Protein AF-A0A9N8EMW6-F1 (afdb_monomer)

InterPro domains:
  IPR028992 Hedgehog/Intein (Hint) domain [PF13403] (42-134)
  IPR036844 Hint domain superfamily [SSF51294] (43-107)
  IPR050387 Hedgehog Signaling [PTHR11889] (33-97)

Structure (mmCIF, N/CA/C/O backbone):
data_AF-A0A9N8EMW6-F1
#
_entry.id   AF-A0A9N8EMW6-F1
#
loop_
_atom_site.group_PDB
_atom_site.id
_atom_site.type_symbol
_atom_site.label_atom_id
_atom_site.label_alt_id
_atom_site.label_comp_id
_atom_site.label_asym_id
_atom_site.label_entity_id
_atom_site.label_seq_id
_atom_site.pdbx_PDB_ins_code
_atom_site.Cartn_x
_atom_site.Cartn_y
_atom_site.Cartn_z
_atom_site.occupancy
_atom_site.B_iso_or_equiv
_atom_site.auth_seq_id
_atom_site.auth_comp_id
_atom_site.auth_asym_id
_atom_site.auth_atom_id
_atom_site.pdbx_PDB_model_num
ATOM 1 N N . MET A 1 1 ? 47.442 -16.076 19.771 1.00 44.47 1 MET A N 1
ATOM 2 C CA . MET A 1 1 ? 46.947 -15.346 20.958 1.00 44.47 1 MET A CA 1
ATOM 3 C C . MET A 1 1 ? 47.541 -13.946 20.951 1.00 44.47 1 MET A C 1
ATOM 5 O O . MET A 1 1 ? 48.638 -13.745 21.451 1.00 44.47 1 MET A O 1
ATOM 9 N N . THR A 1 2 ? 46.845 -12.983 20.360 1.00 41.91 2 THR A N 1
ATOM 10 C CA . THR A 1 2 ? 47.238 -11.569 20.397 1.00 41.91 2 THR A CA 1
ATOM 11 C C . THR A 1 2 ? 45.986 -10.807 20.780 1.00 41.91 2 THR A C 1
ATOM 13 O O . THR A 1 2 ? 44.974 -10.878 20.087 1.00 41.91 2 THR A O 1
ATOM 16 N N . ARG A 1 3 ? 46.022 -10.195 21.966 1.00 47.00 3 ARG A N 1
ATOM 17 C CA . ARG A 1 3 ? 44.903 -9.456 22.543 1.00 47.00 3 ARG A CA 1
ATOM 18 C C . ARG A 1 3 ? 44.564 -8.301 21.610 1.00 47.00 3 ARG A C 1
ATOM 20 O O . ARG A 1 3 ? 45.334 -7.352 21.491 1.00 47.00 3 ARG A O 1
ATOM 27 N N . ILE A 1 4 ? 43.413 -8.416 20.959 1.00 45.69 4 ILE A N 1
ATOM 28 C CA . ILE A 1 4 ? 42.728 -7.315 20.296 1.00 45.69 4 ILE A CA 1
ATOM 29 C C . ILE A 1 4 ? 42.469 -6.287 21.394 1.00 45.69 4 ILE A C 1
ATOM 31 O O . ILE A 1 4 ? 41.697 -6.534 22.320 1.00 45.69 4 ILE A O 1
ATOM 35 N N . THR A 1 5 ? 43.186 -5.170 21.358 1.00 51.62 5 THR A N 1
ATOM 36 C CA . THR A 1 5 ? 42.902 -4.041 22.233 1.00 51.62 5 THR A CA 1
ATOM 37 C C . THR A 1 5 ? 41.515 -3.535 21.860 1.00 51.62 5 THR A C 1
ATOM 39 O O . THR A 1 5 ? 41.325 -2.889 20.834 1.00 51.62 5 THR A O 1
ATOM 42 N N . GLY A 1 6 ? 40.528 -3.863 22.698 1.00 46.44 6 GLY A N 1
ATOM 43 C CA . GLY A 1 6 ? 39.118 -3.521 22.501 1.00 46.44 6 GLY A CA 1
ATOM 44 C C . GLY A 1 6 ? 38.855 -2.029 22.287 1.00 46.44 6 GLY A C 1
ATOM 45 O O . GLY A 1 6 ? 37.784 -1.677 21.822 1.00 46.44 6 GLY A O 1
ATOM 46 N N . LEU A 1 7 ? 39.834 -1.155 22.534 1.00 46.97 7 LEU A N 1
ATOM 47 C CA . LEU A 1 7 ? 39.715 0.291 22.402 1.00 46.97 7 LEU A CA 1
ATOM 48 C C . LEU A 1 7 ? 39.486 0.771 20.955 1.00 46.97 7 LEU A C 1
ATOM 50 O O . LEU A 1 7 ? 38.739 1.718 20.756 1.00 46.97 7 LEU A O 1
ATOM 54 N N . THR A 1 8 ? 40.066 0.138 19.929 1.00 51.38 8 THR A N 1
ATOM 55 C CA . THR A 1 8 ? 39.895 0.602 18.533 1.00 51.38 8 THR A CA 1
ATOM 56 C C . THR A 1 8 ? 38.589 0.129 17.906 1.00 51.38 8 THR A C 1
ATOM 58 O O . THR A 1 8 ? 37.953 0.896 17.188 1.00 51.38 8 THR A O 1
ATOM 61 N N . ILE A 1 9 ? 38.141 -1.087 18.231 1.00 53.69 9 ILE A N 1
ATOM 62 C CA . ILE A 1 9 ? 36.796 -1.548 17.859 1.00 53.69 9 ILE A CA 1
ATOM 63 C C . ILE A 1 9 ? 35.751 -0.708 18.602 1.00 53.69 9 ILE A C 1
ATOM 65 O O . ILE A 1 9 ? 34.801 -0.257 17.972 1.00 53.69 9 ILE A O 1
ATOM 69 N N . LEU A 1 10 ? 35.971 -0.403 19.888 1.00 51.44 10 LEU A N 1
ATOM 70 C CA . LEU A 1 10 ? 35.084 0.455 20.675 1.00 51.44 10 LEU A CA 1
ATOM 71 C C . LEU A 1 10 ? 35.010 1.881 20.110 1.00 51.44 10 LEU A C 1
ATOM 73 O O . LEU A 1 10 ? 33.920 2.420 20.035 1.00 51.44 10 LEU A O 1
ATOM 77 N N . VAL A 1 11 ? 36.116 2.484 19.656 1.00 54.38 11 VAL A N 1
ATOM 78 C CA . VAL A 1 11 ? 36.110 3.847 19.083 1.00 54.38 11 VAL A CA 1
ATOM 79 C C . VAL A 1 11 ? 35.387 3.900 17.733 1.00 54.38 11 VAL A C 1
ATOM 81 O O . VAL A 1 11 ? 34.648 4.848 17.486 1.00 54.38 11 VAL A O 1
ATOM 84 N N . VAL A 1 12 ? 35.521 2.880 16.878 1.00 54.88 12 VAL A N 1
ATOM 85 C CA . VAL A 1 12 ? 34.789 2.819 15.597 1.00 54.88 12 VAL A CA 1
ATOM 86 C C . VAL A 1 12 ? 33.302 2.518 15.817 1.00 54.88 12 VAL A C 1
ATOM 88 O O . VAL A 1 12 ? 32.461 3.163 15.189 1.00 54.88 12 VAL A O 1
ATOM 91 N N . TYR A 1 13 ? 32.961 1.626 16.756 1.00 50.88 13 TYR A N 1
ATOM 92 C CA . TYR A 1 13 ? 31.570 1.407 17.172 1.00 50.88 13 TYR A CA 1
ATOM 93 C C . TYR A 1 13 ? 30.971 2.669 17.811 1.00 50.88 13 TYR A C 1
ATOM 95 O O . TYR A 1 13 ? 29.853 3.040 17.476 1.00 50.88 13 TYR A O 1
ATOM 103 N N . LEU A 1 14 ? 31.722 3.385 18.656 1.00 48.88 14 LEU A N 1
ATOM 104 C CA . LEU A 1 14 ? 31.285 4.630 19.298 1.00 48.88 14 LEU A CA 1
ATOM 105 C C . LEU A 1 14 ? 31.147 5.791 18.308 1.00 48.88 14 LEU A C 1
ATOM 107 O O . LEU A 1 14 ? 30.251 6.600 18.487 1.00 48.88 14 LEU A O 1
ATOM 111 N N . LEU A 1 15 ? 31.963 5.886 17.253 1.00 50.34 15 LEU A N 1
ATOM 112 C CA . LEU A 1 15 ? 31.823 6.929 16.222 1.00 50.34 15 LEU A CA 1
ATOM 113 C C . LEU A 1 15 ? 30.675 6.647 15.239 1.00 50.34 15 LEU A C 1
ATOM 115 O O . LEU A 1 15 ? 30.018 7.590 14.792 1.00 50.34 15 LEU A O 1
ATOM 119 N N . CYS A 1 16 ? 30.394 5.375 14.929 1.00 50.28 16 CYS A N 1
ATOM 120 C CA . CYS A 1 16 ? 29.192 4.992 14.179 1.00 50.28 16 CYS A CA 1
ATOM 121 C C . CYS A 1 16 ? 27.919 5.153 15.023 1.00 50.28 16 CYS A C 1
ATOM 123 O O . CYS A 1 16 ? 26.941 5.720 14.533 1.00 50.28 16 CYS A O 1
ATOM 125 N N . CYS A 1 17 ? 27.949 4.757 16.302 1.00 45.91 17 CYS A N 1
ATOM 126 C CA . CYS A 1 17 ? 26.854 5.024 17.233 1.00 45.91 17 CYS A CA 1
ATOM 127 C C . CYS A 1 17 ? 26.671 6.524 17.464 1.00 45.91 17 CYS A C 1
ATOM 129 O O . CYS A 1 17 ? 25.557 6.986 17.335 1.00 45.91 17 CYS A O 1
ATOM 131 N N . ALA A 1 18 ? 27.716 7.333 17.660 1.00 46.56 18 ALA A N 1
ATOM 132 C CA . ALA A 1 18 ? 27.563 8.766 17.940 1.00 46.56 18 ALA A CA 1
ATOM 133 C C . ALA A 1 18 ? 26.921 9.564 16.789 1.00 46.56 18 ALA A C 1
ATOM 135 O O . ALA A 1 18 ? 26.225 10.544 17.046 1.00 46.56 18 ALA A O 1
ATOM 136 N N . LYS A 1 19 ? 27.094 9.156 15.521 1.00 46.69 19 LYS A N 1
ATOM 137 C CA . LYS A 1 19 ? 26.372 9.777 14.391 1.00 46.69 19 LYS A CA 1
ATOM 138 C C . LYS A 1 19 ? 24.940 9.258 14.239 1.00 46.69 19 LYS A C 1
ATOM 140 O O . LYS A 1 19 ? 24.060 10.045 13.896 1.00 46.69 19 LYS A O 1
ATOM 145 N N . ALA A 1 20 ? 24.686 7.986 14.547 1.00 43.88 20 ALA A N 1
ATOM 146 C CA . ALA A 1 20 ? 23.326 7.449 14.631 1.00 43.88 20 ALA A CA 1
ATOM 147 C C . ALA A 1 20 ? 22.555 8.014 15.845 1.00 43.88 20 ALA A C 1
ATOM 149 O O . ALA A 1 20 ? 21.354 8.266 15.757 1.00 43.88 20 ALA A O 1
ATOM 150 N N . ASP A 1 21 ? 23.259 8.298 16.939 1.00 42.72 21 ASP A N 1
ATOM 151 C CA . ASP A 1 21 ? 22.747 8.829 18.197 1.00 42.72 21 ASP A CA 1
ATOM 152 C C . ASP A 1 21 ? 22.616 10.348 18.166 1.00 42.72 21 ASP A C 1
ATOM 154 O O . ASP A 1 21 ? 21.699 10.854 18.785 1.00 42.72 21 ASP A O 1
ATOM 158 N N . ALA A 1 22 ? 23.413 11.107 17.407 1.00 47.44 22 ALA A N 1
ATOM 159 C CA . ALA A 1 22 ? 23.170 12.545 17.225 1.00 47.44 22 ALA A CA 1
ATOM 160 C C . ALA A 1 22 ? 21.916 12.818 16.367 1.00 47.44 22 ALA A C 1
ATOM 162 O O . ALA A 1 22 ? 21.168 13.757 16.646 1.00 47.44 22 ALA A O 1
ATOM 163 N N . ALA A 1 23 ? 21.632 11.959 15.380 1.00 45.44 23 ALA A N 1
ATOM 164 C CA . ALA A 1 23 ? 20.384 11.999 14.614 1.00 45.44 23 ALA A CA 1
ATOM 165 C C . ALA A 1 23 ? 19.188 11.459 15.425 1.00 45.44 23 ALA A C 1
ATOM 167 O O . ALA A 1 23 ? 18.102 12.036 15.376 1.00 45.44 23 ALA A O 1
ATOM 168 N N . LYS A 1 24 ? 19.386 10.420 16.253 1.00 42.53 24 LYS A N 1
ATOM 169 C CA . LYS A 1 24 ? 18.360 9.937 17.192 1.00 42.53 24 LYS A CA 1
ATOM 170 C C . LYS A 1 24 ? 18.159 10.838 18.404 1.00 42.53 24 LYS A C 1
ATOM 172 O O . LYS A 1 24 ? 17.051 10.854 18.904 1.00 42.53 24 LYS A O 1
ATOM 177 N N . ALA A 1 25 ? 19.140 11.601 18.877 1.00 45.50 25 ALA A N 1
ATOM 178 C CA . ALA A 1 25 ? 19.024 12.441 20.075 1.00 45.50 25 ALA A CA 1
ATOM 179 C C . ALA A 1 25 ? 18.259 13.739 19.808 1.00 45.50 25 ALA A C 1
ATOM 181 O O . ALA A 1 25 ? 17.623 14.253 20.725 1.00 45.50 25 ALA A O 1
ATOM 182 N N . ASN A 1 26 ? 18.264 14.242 18.569 1.00 42.84 26 ASN A N 1
ATOM 183 C CA . ASN A 1 26 ? 17.436 15.391 18.198 1.00 42.84 26 ASN A CA 1
ATOM 184 C C . ASN A 1 26 ? 15.967 14.995 17.939 1.00 42.84 26 ASN A C 1
ATOM 186 O O . ASN A 1 26 ? 15.072 15.819 18.085 1.00 42.84 26 ASN A O 1
ATOM 190 N N . VAL A 1 27 ? 15.711 13.715 17.637 1.00 43.56 27 VAL A N 1
ATOM 191 C CA . VAL A 1 27 ? 14.355 13.142 17.531 1.00 43.56 27 VAL A CA 1
ATOM 192 C C . VAL A 1 27 ? 13.865 12.575 18.880 1.00 43.56 27 VAL A C 1
ATOM 194 O O . VAL A 1 27 ? 12.698 12.726 19.221 1.00 43.56 27 VAL A O 1
ATOM 197 N N . ARG A 1 28 ? 14.751 12.009 19.716 1.00 41.06 28 ARG A N 1
ATOM 198 C CA . ARG A 1 28 ? 14.431 11.463 21.055 1.00 41.06 28 ARG A CA 1
ATOM 199 C C . ARG A 1 28 ? 14.180 12.516 22.116 1.00 41.06 28 ARG A C 1
ATOM 201 O O . ARG A 1 28 ? 13.458 12.221 23.058 1.00 41.06 28 ARG A O 1
ATOM 208 N N . ARG A 1 29 ? 14.713 13.735 21.990 1.00 45.12 29 ARG A N 1
ATOM 209 C CA . ARG A 1 29 ? 14.412 14.791 22.972 1.00 45.12 29 ARG A CA 1
ATOM 210 C C . ARG A 1 29 ? 12.970 15.314 22.894 1.00 45.12 29 ARG A C 1
ATOM 212 O O . ARG A 1 29 ? 12.600 16.144 23.712 1.00 45.12 29 ARG A O 1
ATOM 219 N N . LYS A 1 30 ? 12.165 14.815 21.947 1.00 44.84 30 LYS A N 1
ATOM 220 C CA . LYS A 1 30 ? 10.723 15.081 21.843 1.00 44.84 30 LYS A CA 1
ATOM 221 C C . LYS A 1 30 ? 9.824 13.862 22.100 1.00 44.84 30 LYS A C 1
ATOM 223 O O . LYS A 1 30 ? 8.618 13.995 21.961 1.00 44.84 30 LYS A O 1
ATOM 228 N N . LEU A 1 31 ? 10.381 12.702 22.458 1.00 52.84 31 LEU A N 1
ATOM 229 C CA . LEU A 1 31 ? 9.635 11.435 22.580 1.00 52.84 31 LEU A CA 1
ATOM 230 C C . LEU A 1 31 ? 9.967 10.656 23.866 1.00 52.84 31 LEU A C 1
ATOM 232 O O . LEU A 1 31 ? 9.785 9.446 23.915 1.00 52.84 31 LEU A O 1
ATOM 236 N N . HIS A 1 32 ? 10.500 11.319 24.894 1.00 44.41 32 HIS A N 1
ATOM 237 C CA . HIS A 1 32 ? 10.942 10.650 26.121 1.00 44.41 32 HIS A CA 1
ATOM 238 C C . HIS A 1 32 ? 10.310 11.228 27.388 1.00 44.41 32 HIS A C 1
ATOM 240 O O . HIS A 1 32 ? 11.029 11.510 28.341 1.00 44.41 32 HIS A O 1
ATOM 246 N N . ASP A 1 33 ? 8.985 11.402 27.385 1.00 49.41 33 ASP A N 1
ATOM 247 C CA . ASP A 1 33 ? 8.261 11.633 28.642 1.00 49.41 33 ASP A CA 1
ATOM 248 C C . ASP A 1 33 ? 6.846 11.036 28.713 1.00 49.41 33 ASP A C 1
ATOM 250 O O . ASP A 1 33 ? 6.079 11.466 29.550 1.00 49.41 33 ASP A O 1
ATOM 254 N N . ASP A 1 34 ? 6.499 10.040 27.884 1.00 49.91 34 ASP A N 1
ATOM 255 C CA . ASP A 1 34 ? 5.299 9.203 28.088 1.00 49.91 34 ASP A CA 1
ATOM 256 C C . ASP A 1 34 ? 5.436 7.900 27.278 1.00 49.91 34 ASP A C 1
ATOM 258 O O . ASP A 1 34 ? 4.831 7.720 26.222 1.00 49.91 34 ASP A O 1
ATOM 262 N N . ASP A 1 35 ? 6.274 6.968 27.745 1.00 46.72 35 ASP A N 1
ATOM 263 C CA . ASP A 1 35 ? 6.293 5.589 27.226 1.00 46.72 35 ASP A CA 1
ATOM 264 C C . ASP A 1 35 ? 5.112 4.813 27.835 1.00 46.72 35 ASP A C 1
ATOM 266 O O . ASP A 1 35 ? 5.260 3.846 28.585 1.00 46.72 35 ASP A O 1
ATOM 270 N N . VAL A 1 36 ? 3.895 5.288 27.546 1.00 59.12 36 VAL A N 1
ATOM 271 C CA . VAL A 1 36 ? 2.714 4.437 27.593 1.00 59.12 36 VAL A CA 1
ATOM 272 C C . VAL A 1 36 ? 2.905 3.474 26.436 1.00 59.12 36 VAL A C 1
ATOM 274 O O . VAL A 1 36 ? 2.686 3.814 25.274 1.00 59.12 36 VAL A O 1
ATOM 277 N N . HIS A 1 37 ? 3.329 2.256 26.754 1.00 49.47 37 HIS A N 1
ATOM 278 C CA . HIS A 1 37 ? 3.162 1.123 25.861 1.00 49.47 37 HIS A CA 1
ATOM 279 C C . HIS A 1 37 ? 1.649 0.958 25.639 1.00 49.47 37 HIS A C 1
ATOM 281 O O . HIS A 1 37 ? 0.984 0.196 26.340 1.00 49.47 37 HIS A O 1
ATOM 287 N N . VAL A 1 38 ? 1.086 1.718 24.692 1.00 52.28 38 VAL A N 1
ATOM 288 C CA . VAL A 1 38 ? -0.280 1.544 24.207 1.00 52.28 38 VAL A CA 1
ATOM 289 C C . VAL A 1 38 ? -0.264 0.199 23.504 1.00 52.28 38 VAL A C 1
ATOM 291 O O . VAL A 1 38 ? 0.027 0.075 22.316 1.00 52.28 38 VAL A O 1
ATOM 294 N N . THR A 1 39 ? -0.506 -0.852 24.278 1.00 50.91 39 THR A N 1
ATOM 295 C CA . THR A 1 39 ? -0.963 -2.118 23.737 1.00 50.91 39 THR A CA 1
ATOM 296 C C . THR A 1 39 ? -2.317 -1.774 23.145 1.00 50.91 39 THR A C 1
ATOM 298 O O . THR A 1 39 ? -3.306 -1.665 23.864 1.00 50.91 39 THR A O 1
ATOM 301 N N . LEU A 1 40 ? -2.321 -1.462 21.846 1.00 57.00 40 LEU A N 1
ATOM 302 C CA . LEU A 1 40 ? -3.519 -1.251 21.047 1.00 57.00 40 LEU A CA 1
ATOM 303 C C . LEU A 1 40 ? -4.286 -2.569 21.068 1.00 57.00 40 LEU A C 1
ATOM 305 O O . LEU A 1 40 ? -4.150 -3.396 20.173 1.00 57.00 40 LEU A O 1
ATOM 309 N N . VAL A 1 41 ? -5.040 -2.803 22.138 1.00 67.38 41 VAL A N 1
ATOM 310 C CA . VAL A 1 41 ? -6.079 -3.815 22.137 1.00 67.38 41 VAL A CA 1
ATOM 311 C C . VAL A 1 41 ? -7.140 -3.247 21.204 1.00 67.38 41 VAL A C 1
ATOM 313 O O . VAL A 1 41 ? -7.711 -2.202 21.529 1.00 67.38 41 VAL A O 1
ATOM 316 N N . PRO A 1 42 ? -7.357 -3.847 20.022 1.00 74.81 42 PRO A N 1
ATOM 317 C CA . PRO A 1 42 ? -8.311 -3.318 19.064 1.00 74.81 42 PRO A CA 1
ATOM 318 C C . PRO A 1 42 ? -9.696 -3.321 19.716 1.00 74.81 42 PRO A C 1
ATOM 320 O O . PRO A 1 42 ? -10.262 -4.374 19.995 1.00 74.81 42 PRO A O 1
ATOM 323 N N . CYS A 1 43 ? -10.204 -2.127 20.014 1.00 88.81 43 CYS A N 1
ATOM 3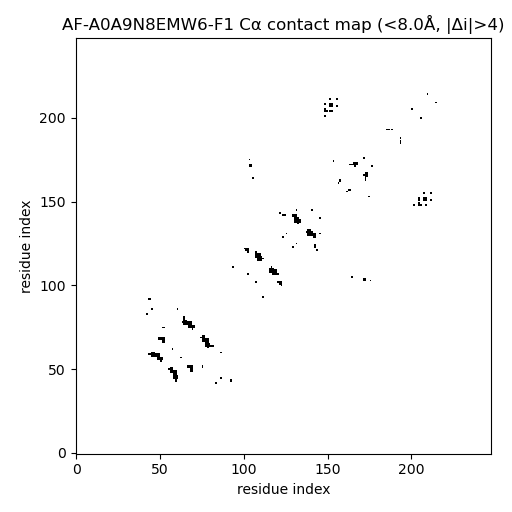24 C CA . CYS A 1 43 ? -11.533 -1.904 20.568 1.00 88.81 43 CYS A CA 1
ATOM 325 C C . CYS A 1 43 ? -12.355 -1.106 19.557 1.00 88.81 43 CYS A C 1
ATOM 327 O O . CYS A 1 43 ? -11.818 -0.286 18.809 1.00 88.81 43 CYS A O 1
ATOM 329 N N . PHE A 1 44 ? -13.664 -1.329 19.551 1.00 93.19 44 PHE A N 1
ATOM 330 C CA . PHE A 1 44 ? -14.591 -0.593 18.699 1.00 93.19 44 PHE A CA 1
ATOM 331 C C . PHE A 1 44 ? -15.171 0.611 19.442 1.00 93.19 44 PHE A C 1
ATOM 333 O O . PHE A 1 44 ? -15.309 0.586 20.666 1.00 93.19 44 PHE A O 1
ATOM 340 N N . SER A 1 45 ? -15.530 1.658 18.695 1.00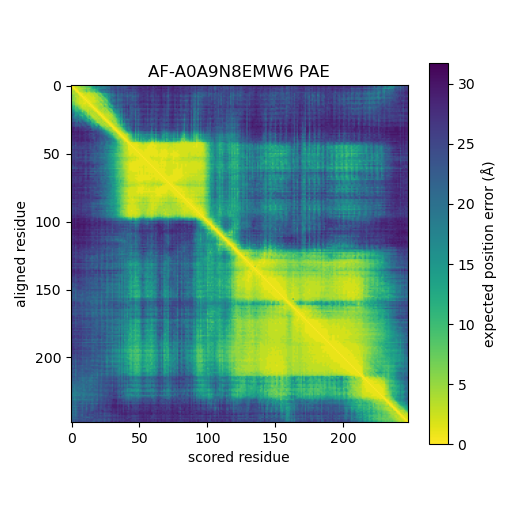 94.38 45 SER A N 1
ATOM 341 C CA . SER A 1 45 ? -16.296 2.779 19.248 1.00 94.38 45 SER A CA 1
ATOM 342 C C . SER A 1 45 ? -17.670 2.295 19.712 1.00 94.38 45 SER A C 1
ATOM 344 O O . SER A 1 45 ? -18.267 1.430 19.067 1.00 94.38 45 SER A O 1
ATOM 346 N N . ALA A 1 46 ? -18.189 2.900 20.782 1.00 95.94 46 ALA A N 1
ATOM 347 C CA . ALA A 1 46 ? -19.533 2.671 21.311 1.00 95.94 46 ALA A CA 1
ATOM 348 C C . ALA A 1 46 ? -20.641 2.838 20.252 1.00 95.94 46 ALA A C 1
ATOM 350 O O . ALA A 1 46 ? -21.666 2.159 20.319 1.00 95.94 46 ALA A O 1
ATOM 351 N N . ASP A 1 47 ? -20.414 3.710 19.266 1.00 95.12 47 ASP A N 1
ATOM 352 C CA . ASP A 1 47 ? -21.355 3.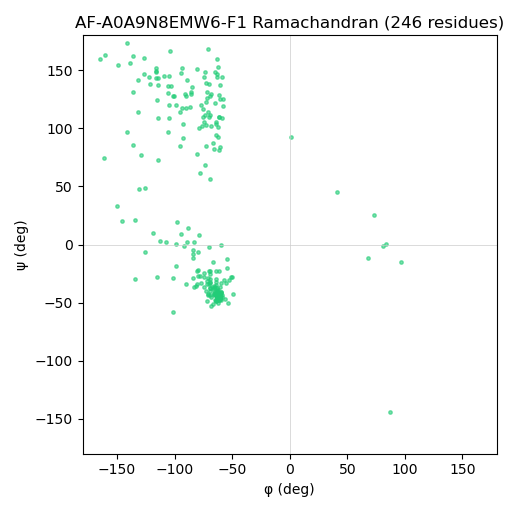999 18.178 1.00 95.12 47 ASP A CA 1
ATOM 353 C C . ASP A 1 47 ? -21.134 3.127 16.931 1.00 95.12 47 ASP A C 1
ATOM 355 O O . ASP A 1 47 ? -21.876 3.237 15.956 1.00 95.12 47 ASP A O 1
ATOM 359 N N . THR A 1 48 ? -20.131 2.240 16.943 1.00 94.38 48 THR A N 1
ATOM 360 C CA . THR A 1 48 ? -19.978 1.217 15.897 1.00 94.38 48 THR A CA 1
ATOM 361 C C . THR A 1 48 ? -21.217 0.331 15.907 1.00 94.38 48 THR A C 1
ATOM 363 O O . THR A 1 48 ? -21.684 -0.042 16.978 1.00 94.38 48 THR A O 1
ATOM 366 N N . THR A 1 49 ? -21.754 -0.024 14.744 1.00 96.75 49 THR A N 1
ATOM 367 C CA . THR A 1 49 ? -22.973 -0.838 14.652 1.00 96.75 49 THR A CA 1
ATOM 368 C C . THR A 1 49 ? -22.692 -2.245 14.145 1.00 96.75 49 THR A C 1
ATOM 370 O O . THR A 1 49 ? -21.871 -2.422 13.246 1.00 96.75 49 THR A O 1
ATOM 373 N N . VAL A 1 50 ? -23.437 -3.225 14.648 1.00 97.00 50 VAL A N 1
ATOM 374 C CA . VAL A 1 50 ? -23.437 -4.624 14.200 1.00 97.00 50 VAL A CA 1
ATOM 375 C C . VAL A 1 50 ? -24.863 -5.078 13.872 1.00 97.00 50 VAL A C 1
ATOM 377 O O . VAL A 1 50 ? -25.829 -4.455 14.303 1.00 97.00 50 VAL A O 1
ATOM 380 N N . GLN A 1 51 ? -25.017 -6.149 13.090 1.00 98.25 51 GLN A N 1
ATOM 381 C CA . GLN A 1 51 ? -26.328 -6.751 12.818 1.00 98.25 51 GLN A CA 1
ATOM 382 C C . GLN A 1 51 ? -26.643 -7.824 13.861 1.00 98.25 51 GLN A C 1
ATOM 384 O O . GLN A 1 51 ? -25.940 -8.830 13.928 1.00 98.25 51 GLN A O 1
ATOM 389 N N . VAL A 1 52 ? -27.707 -7.634 14.636 1.00 98.44 52 VAL A N 1
ATOM 390 C CA . VAL A 1 52 ? -28.166 -8.545 15.692 1.00 98.44 52 VAL A CA 1
ATOM 391 C C . VAL A 1 52 ? -29.415 -9.306 15.240 1.00 98.44 52 VAL A C 1
ATOM 393 O O . VAL A 1 52 ? -30.342 -8.736 14.655 1.00 98.44 52 VAL A O 1
ATOM 396 N N . GLU A 1 53 ? -29.465 -10.610 15.515 1.00 98.19 53 GLU A N 1
ATOM 397 C CA . GLU A 1 53 ? -30.584 -11.484 15.164 1.00 98.19 53 GLU A CA 1
ATOM 398 C C . GLU A 1 53 ? -31.887 -10.953 15.789 1.00 98.19 53 GLU A C 1
ATOM 400 O O . GLU A 1 53 ? -31.976 -10.752 16.999 1.00 98.19 53 GLU A O 1
ATOM 405 N N . ARG A 1 54 ? -32.919 -10.732 14.960 1.00 97.56 54 ARG A N 1
ATOM 406 C CA . ARG A 1 54 ? -34.253 -10.194 15.330 1.00 97.56 54 ARG A CA 1
ATOM 407 C C . ARG A 1 54 ? -34.301 -8.730 15.786 1.00 97.56 54 ARG A C 1
ATOM 409 O O . ARG A 1 54 ? -35.404 -8.195 15.860 1.00 97.56 54 ARG A O 1
ATOM 416 N N . GLN A 1 55 ? -33.167 -8.090 16.061 1.00 97.94 55 GLN A N 1
ATOM 417 C CA . GLN A 1 55 ? -33.110 -6.674 16.454 1.00 97.94 55 GLN A CA 1
ATOM 418 C C . GLN A 1 55 ? -32.686 -5.756 15.292 1.00 97.94 55 GLN A C 1
ATOM 420 O O . GLN A 1 55 ? -33.139 -4.617 15.223 1.00 97.94 55 GLN A O 1
ATOM 425 N N . GLY A 1 56 ? -31.893 -6.259 14.337 1.00 97.56 56 GLY A N 1
ATOM 426 C CA . GLY A 1 56 ? -31.376 -5.480 13.207 1.00 97.56 56 GLY A CA 1
ATOM 427 C C . GLY A 1 56 ? -30.066 -4.765 13.544 1.00 97.56 56 GLY A C 1
ATOM 428 O O . GLY A 1 56 ? -29.221 -5.315 14.245 1.00 97.56 56 GLY A O 1
ATOM 429 N N . THR A 1 57 ? -29.869 -3.556 13.017 1.00 97.94 57 THR A N 1
ATOM 430 C CA . THR A 1 57 ? -28.663 -2.756 13.275 1.00 97.94 57 THR A CA 1
ATOM 431 C C . THR A 1 57 ? -28.654 -2.243 14.718 1.00 97.94 57 THR A C 1
ATOM 433 O O . THR A 1 57 ? -29.453 -1.373 15.062 1.00 97.94 57 THR A O 1
ATOM 436 N N . THR A 1 58 ? -27.710 -2.714 15.528 1.00 97.94 58 THR A N 1
ATOM 437 C CA . THR A 1 58 ? -27.557 -2.354 16.947 1.00 97.94 58 THR A CA 1
ATOM 438 C C . THR A 1 58 ? -26.177 -1.745 17.182 1.00 97.94 58 THR A C 1
ATOM 440 O O . THR A 1 58 ? -25.184 -2.226 16.634 1.00 97.94 58 THR A O 1
ATOM 443 N N . ALA A 1 59 ? -26.086 -0.675 17.975 1.00 97.12 59 ALA A N 1
ATOM 444 C CA . ALA A 1 59 ? -24.798 -0.090 18.346 1.00 97.12 59 ALA A CA 1
ATOM 445 C C . ALA A 1 59 ? -24.064 -0.976 19.369 1.00 97.12 59 ALA A C 1
ATOM 447 O O . ALA A 1 59 ? -24.690 -1.615 20.209 1.00 97.12 59 ALA A O 1
ATOM 448 N N . MET A 1 60 ? -22.730 -0.985 19.346 1.00 96.50 60 MET A N 1
ATOM 449 C CA . MET A 1 60 ? -21.898 -1.802 20.240 1.00 96.50 60 MET A CA 1
ATOM 450 C C . MET A 1 60 ? -22.171 -1.527 21.725 1.00 96.50 60 MET A C 1
ATOM 452 O O . MET A 1 60 ? -22.048 -2.437 22.539 1.00 96.50 60 MET A O 1
ATOM 456 N N . LYS A 1 61 ? -22.559 -0.296 22.085 1.00 95.88 61 LYS A N 1
ATOM 457 C CA . LYS A 1 61 ? -22.949 0.074 23.459 1.00 95.88 61 LYS A CA 1
ATOM 458 C C . LYS A 1 61 ? -24.269 -0.539 23.938 1.00 95.88 61 LYS A C 1
ATOM 460 O O . LYS A 1 61 ? -24.477 -0.629 25.141 1.00 95.88 61 LYS A O 1
ATOM 465 N N . ASP A 1 62 ? -25.137 -0.930 23.009 1.00 97.12 62 ASP A N 1
ATOM 466 C CA . ASP A 1 62 ? -26.461 -1.493 23.293 1.00 97.12 62 ASP A CA 1
ATOM 467 C C . ASP A 1 62 ? -26.458 -3.032 23.209 1.00 97.12 62 ASP A C 1
ATOM 469 O O . ASP A 1 62 ? -27.486 -3.671 23.419 1.00 97.12 62 ASP A O 1
ATOM 473 N N . LEU A 1 63 ? -25.301 -3.629 22.903 1.00 97.31 63 LEU A N 1
ATOM 474 C CA . LEU A 1 63 ? -25.115 -5.070 22.777 1.00 97.31 63 LEU A CA 1
ATOM 475 C C . LEU A 1 63 ? -25.134 -5.747 24.156 1.00 97.31 63 LEU A C 1
ATOM 477 O O . LEU A 1 63 ? -24.502 -5.273 25.102 1.00 97.31 63 LEU A O 1
ATOM 481 N N . LEU A 1 64 ? -25.785 -6.904 24.263 1.00 97.44 64 LEU A N 1
ATOM 482 C CA . LEU A 1 64 ? -25.844 -7.708 25.483 1.00 97.44 64 LEU A CA 1
ATOM 483 C C . LEU A 1 64 ? -25.171 -9.075 25.292 1.00 97.44 64 LEU A C 1
ATOM 485 O O . LEU A 1 64 ? -25.141 -9.640 24.199 1.00 97.44 64 LEU A O 1
ATOM 489 N N . VAL A 1 65 ? -24.643 -9.651 26.379 1.00 97.31 65 VAL A N 1
ATOM 490 C CA . VAL A 1 65 ? -24.171 -11.048 26.368 1.00 97.31 65 VAL A CA 1
ATOM 491 C C . VAL A 1 65 ? -25.357 -11.964 26.061 1.00 97.31 65 VAL A C 1
ATOM 493 O O . VAL A 1 65 ? -26.393 -11.887 26.719 1.00 97.31 65 VAL A O 1
ATOM 496 N N . GLY A 1 66 ? -25.191 -12.840 25.073 1.00 97.62 66 GLY A N 1
ATOM 497 C CA . GLY A 1 66 ? -26.241 -13.714 24.553 1.00 97.62 66 GLY A CA 1
ATOM 498 C C . GLY A 1 66 ? -26.954 -13.189 23.304 1.00 97.62 66 GLY A C 1
ATOM 499 O O . GLY A 1 66 ? -27.578 -13.999 22.615 1.00 97.62 66 GLY A O 1
ATOM 500 N N . ASP A 1 67 ? -26.822 -11.900 22.959 1.00 98.38 67 ASP A N 1
ATOM 501 C CA . ASP A 1 67 ? -27.243 -11.414 21.640 1.00 98.38 67 ASP A CA 1
ATOM 502 C C . ASP A 1 67 ? -26.489 -12.175 20.554 1.00 98.38 67 ASP A C 1
ATOM 504 O O . ASP A 1 67 ? -25.320 -12.519 20.726 1.00 98.38 67 ASP A O 1
ATOM 508 N N . ARG A 1 68 ? -27.147 -12.450 19.426 1.00 98.50 68 ARG A N 1
ATOM 509 C CA . ARG A 1 68 ? -26.525 -13.167 18.313 1.00 98.50 68 ARG A CA 1
ATOM 510 C C . ARG A 1 68 ? -26.202 -12.202 17.185 1.00 98.50 68 ARG A C 1
ATOM 512 O O . ARG A 1 68 ? -27.111 -11.575 16.655 1.00 98.50 68 ARG A O 1
ATOM 519 N N . ILE A 1 69 ? -24.931 -12.083 16.821 1.00 98.25 69 ILE A N 1
ATOM 520 C CA . ILE A 1 69 ? -24.425 -11.131 15.826 1.00 98.25 69 ILE A CA 1
ATOM 521 C C . ILE A 1 69 ? -24.096 -11.822 14.505 1.00 98.25 69 ILE A C 1
ATOM 523 O O . ILE A 1 69 ? -23.671 -12.975 14.491 1.00 98.25 69 ILE A O 1
ATOM 527 N N . TRP A 1 70 ? -24.321 -11.124 13.395 1.00 97.88 70 TRP A N 1
ATOM 528 C CA . TRP A 1 70 ? -23.998 -11.607 12.054 1.00 97.88 70 TRP A CA 1
ATOM 529 C C . TRP A 1 70 ? -22.484 -11.694 11.852 1.00 97.88 70 TRP A C 1
ATOM 531 O O . TRP A 1 70 ? -21.772 -10.717 12.094 1.00 97.88 70 TRP A O 1
ATOM 541 N N . THR A 1 71 ? -22.004 -12.840 11.376 1.00 96.19 71 THR A N 1
ATOM 542 C CA . THR A 1 71 ? -20.588 -13.085 11.081 1.00 96.19 71 THR A CA 1
ATOM 543 C C . THR A 1 71 ? -20.304 -13.049 9.578 1.00 96.19 71 THR A C 1
ATOM 545 O O . THR A 1 71 ? -21.206 -13.087 8.738 1.00 96.19 71 THR A O 1
ATOM 548 N N . ASP A 1 72 ? -19.023 -12.987 9.216 1.00 91.06 72 ASP A N 1
ATOM 549 C CA . ASP A 1 72 ? -18.549 -13.084 7.830 1.00 91.06 72 ASP A CA 1
ATOM 550 C C . ASP A 1 72 ? -18.853 -14.450 7.185 1.00 91.06 72 ASP A C 1
ATOM 552 O O . ASP A 1 72 ? -18.988 -14.549 5.967 1.00 91.06 72 ASP A O 1
ATOM 556 N N . GLN A 1 73 ? -19.049 -15.489 8.000 1.00 93.00 73 GLN A N 1
ATOM 557 C CA . GLN A 1 73 ? -19.461 -16.829 7.577 1.00 93.00 73 GLN A CA 1
ATOM 558 C C . GLN A 1 73 ? -20.965 -16.957 7.276 1.00 93.00 73 GLN A C 1
ATOM 560 O O . GLN A 1 73 ? -21.465 -18.066 7.070 1.00 93.00 73 GLN A O 1
ATOM 565 N N . GLY A 1 74 ? -21.710 -15.849 7.263 1.00 95.62 74 GLY A N 1
ATOM 566 C CA . GLY A 1 74 ? -23.106 -15.826 6.829 1.00 95.62 74 GLY A CA 1
ATOM 567 C C . GLY A 1 74 ? -24.096 -16.454 7.814 1.00 95.62 74 GLY A C 1
ATOM 568 O O . GLY A 1 74 ? -25.148 -16.943 7.402 1.00 95.62 74 GLY A O 1
ATOM 569 N N . HIS A 1 75 ? -23.767 -16.481 9.105 1.00 97.81 75 HIS A N 1
ATOM 570 C CA . HIS A 1 75 ? -24.660 -16.958 10.157 1.00 97.81 75 HIS A CA 1
ATOM 571 C C . HIS A 1 75 ? -24.535 -16.100 11.422 1.00 97.81 75 HIS A C 1
ATOM 573 O O . HIS A 1 75 ? -23.705 -15.199 11.501 1.00 97.81 75 HIS A O 1
ATOM 579 N N . TYR A 1 76 ? -25.404 -16.352 12.403 1.00 98.31 76 TYR A N 1
ATOM 580 C CA . TYR A 1 76 ? -25.439 -15.603 13.658 1.00 98.31 76 TYR A CA 1
ATOM 581 C C . TYR A 1 76 ? -24.752 -16.366 14.798 1.00 98.31 76 TYR A C 1
ATOM 583 O O . TYR A 1 76 ? -25.145 -17.497 15.104 1.00 98.31 76 TYR A O 1
ATOM 591 N N . GLU A 1 77 ? -23.810 -15.728 15.492 1.00 98.12 77 GLU A N 1
ATOM 592 C CA . GLU A 1 77 ? -23.095 -16.279 16.656 1.00 98.12 77 GLU A CA 1
ATOM 593 C C . GLU A 1 77 ? -23.386 -15.481 17.934 1.00 98.12 77 GLU A C 1
ATOM 595 O O . GLU A 1 77 ? -23.536 -14.262 17.859 1.00 98.12 77 GLU A O 1
ATOM 600 N N . PRO A 1 78 ? -23.490 -16.124 19.112 1.00 98.06 78 PRO A N 1
ATOM 601 C CA . PRO A 1 78 ? -23.781 -15.417 20.351 1.00 98.06 78 PRO A CA 1
ATOM 602 C C . PRO A 1 78 ? -22.565 -14.638 20.870 1.00 98.06 78 PRO A C 1
ATOM 604 O O . PRO A 1 78 ? -21.427 -15.100 20.826 1.00 98.06 78 PRO A O 1
ATOM 607 N N . VAL A 1 79 ? -22.822 -13.475 21.456 1.00 97.56 79 VAL A N 1
ATOM 608 C CA . VAL A 1 79 ? -21.839 -12.691 22.201 1.00 97.56 79 VAL A CA 1
ATOM 609 C C . VAL A 1 79 ? -21.591 -13.382 23.536 1.00 97.56 79 VAL A C 1
ATOM 611 O O . VAL A 1 79 ? -22.468 -13.411 24.398 1.00 97.56 79 VAL A O 1
ATOM 614 N N . TYR A 1 80 ? -20.398 -13.944 23.725 1.00 96.81 80 TYR A N 1
ATOM 615 C CA . TYR A 1 80 ? -20.066 -14.702 24.937 1.00 96.81 80 TYR A CA 1
ATOM 616 C C . TYR A 1 80 ? -19.616 -13.823 26.108 1.00 96.81 80 TYR A C 1
ATOM 618 O O . TYR A 1 80 ? -19.904 -14.136 27.261 1.00 96.81 80 TYR A O 1
ATOM 626 N N . ALA A 1 81 ? -18.885 -12.744 25.827 1.00 95.06 81 ALA A N 1
ATOM 627 C CA . ALA A 1 81 ? -18.360 -11.819 26.826 1.00 95.06 81 ALA A CA 1
ATOM 628 C C . ALA A 1 81 ? -17.905 -10.511 26.166 1.00 95.06 81 ALA A C 1
ATOM 630 O O . ALA A 1 81 ? -17.572 -10.490 24.980 1.00 95.06 81 ALA A O 1
ATOM 631 N N . PHE A 1 82 ? -17.810 -9.443 26.959 1.00 95.12 82 PHE A N 1
ATOM 632 C CA . PHE A 1 82 ? -17.121 -8.215 26.568 1.00 95.12 82 PHE A CA 1
ATOM 633 C C . PHE A 1 82 ? -15.721 -8.208 27.170 1.00 95.12 82 PHE A C 1
ATOM 635 O O . PHE A 1 82 ? -15.577 -8.243 28.391 1.00 95.12 82 PHE A O 1
ATOM 642 N N . GLY A 1 83 ? -14.693 -8.149 26.319 1.00 91.69 83 GLY A N 1
ATOM 643 C CA . GLY A 1 83 ? -13.308 -8.019 26.779 1.00 91.69 83 GLY A CA 1
ATOM 644 C C . GLY A 1 83 ? -13.096 -6.716 27.553 1.00 91.69 83 GLY A C 1
ATOM 645 O O . GLY A 1 83 ? -12.580 -6.745 28.665 1.00 91.69 83 GLY A O 1
ATOM 646 N N . HIS A 1 84 ? -13.573 -5.593 27.000 1.00 90.38 84 HIS A N 1
ATOM 647 C CA . HIS A 1 84 ? -13.584 -4.275 27.638 1.00 90.38 84 HIS A CA 1
ATOM 648 C C . HIS A 1 84 ? -14.941 -3.593 27.412 1.00 90.38 84 HIS A C 1
ATOM 650 O O . HIS A 1 84 ? -15.415 -3.526 26.279 1.00 90.38 84 HIS A O 1
ATOM 656 N N . TYR A 1 85 ? -15.551 -3.066 28.477 1.00 92.19 85 TYR A N 1
ATOM 657 C CA . TYR A 1 85 ? -16.816 -2.328 28.405 1.00 92.19 85 TYR A CA 1
ATOM 658 C C . TYR A 1 85 ? -16.790 -1.135 29.366 1.00 92.19 85 TYR A C 1
ATOM 660 O O . TYR A 1 85 ? -17.007 -1.278 30.568 1.00 92.19 85 TYR A O 1
ATOM 668 N N . LEU A 1 86 ? -16.467 0.044 28.831 1.00 93.75 86 LEU A N 1
ATOM 669 C CA . LEU A 1 86 ? -16.311 1.288 29.590 1.00 93.75 86 LEU A CA 1
ATOM 670 C C . LEU A 1 86 ? -17.140 2.400 28.919 1.00 93.75 86 LEU A C 1
ATOM 672 O O . LEU A 1 86 ? -16.583 3.251 28.229 1.00 93.75 86 LEU A O 1
ATOM 676 N N . PRO A 1 87 ? -18.477 2.413 29.098 1.00 89.00 87 PRO A N 1
ATOM 677 C CA . PRO A 1 87 ? -19.401 3.244 28.311 1.00 89.00 87 PRO A CA 1
ATOM 678 C C . PRO A 1 87 ? -19.251 4.756 28.537 1.00 89.00 87 PRO A C 1
ATOM 680 O O . PRO A 1 87 ? -19.773 5.554 27.764 1.00 89.00 87 PRO A O 1
ATOM 683 N N . HIS A 1 88 ? -18.551 5.160 29.598 1.00 90.94 88 HIS A N 1
ATOM 684 C CA . HIS A 1 88 ? -18.314 6.563 29.944 1.00 90.94 88 HIS A CA 1
ATOM 685 C C . HIS A 1 88 ? -16.870 7.013 29.686 1.00 90.94 88 HIS A C 1
ATOM 687 O O . HIS A 1 88 ? -16.530 8.154 29.994 1.00 90.94 88 HIS A O 1
ATOM 693 N N . GLN A 1 89 ? -16.009 6.136 29.156 1.00 90.38 89 GLN A N 1
ATOM 694 C CA . GLN A 1 89 ? -14.628 6.487 28.844 1.00 90.38 89 GLN A CA 1
ATOM 695 C C . GLN A 1 89 ? -14.529 7.016 27.413 1.00 90.38 89 GLN A C 1
ATOM 697 O O . GLN A 1 89 ? -14.966 6.369 26.464 1.00 90.38 89 GLN A O 1
ATOM 702 N N . THR A 1 90 ? -13.924 8.190 27.251 1.00 90.56 90 THR A N 1
ATOM 703 C CA . THR A 1 90 ? -13.592 8.728 25.932 1.00 90.56 90 THR A CA 1
ATOM 704 C C . THR A 1 90 ? -12.253 8.167 25.472 1.00 90.56 90 THR A C 1
ATOM 706 O O . THR A 1 90 ? -11.292 8.136 26.240 1.00 90.56 90 THR A O 1
ATOM 709 N N . ALA A 1 91 ? -12.185 7.755 24.212 1.00 87.12 91 ALA A N 1
ATOM 710 C CA . ALA A 1 91 ? -10.967 7.299 23.560 1.00 87.12 91 ALA A CA 1
ATOM 711 C C . ALA A 1 91 ? -10.921 7.852 22.135 1.00 87.12 91 ALA A C 1
ATOM 713 O O . ALA A 1 91 ? -11.954 8.188 21.553 1.00 87.12 91 ALA A O 1
ATOM 714 N N . GLU A 1 92 ? -9.720 7.951 21.577 1.00 82.19 92 GLU A N 1
ATOM 715 C CA . GLU A 1 92 ? -9.549 8.290 20.171 1.00 82.19 92 GLU A CA 1
ATOM 716 C C . GLU A 1 92 ? -9.630 7.027 19.317 1.00 82.19 92 GLU A C 1
ATOM 718 O O . GLU A 1 92 ? -8.956 6.032 19.588 1.00 82.19 92 GLU A O 1
ATOM 723 N N . PHE A 1 93 ? -10.458 7.076 18.274 1.00 83.88 93 PHE A N 1
ATOM 724 C CA . PHE A 1 93 ? -10.681 5.958 17.364 1.00 83.88 93 PHE A CA 1
ATOM 725 C C . PHE A 1 93 ? -10.213 6.305 15.950 1.00 83.88 93 PHE A C 1
ATOM 727 O O . PHE A 1 93 ? -10.310 7.447 15.501 1.00 83.88 93 PHE A O 1
ATOM 734 N N . LEU A 1 94 ? -9.742 5.288 15.227 1.00 78.69 94 LEU A N 1
ATOM 735 C CA . LEU A 1 94 ? -9.490 5.380 13.794 1.00 78.69 94 LEU A CA 1
ATOM 736 C C . LEU A 1 94 ? -10.824 5.289 13.038 1.00 78.69 94 LEU A C 1
ATOM 738 O O . LEU A 1 94 ? -11.512 4.272 13.118 1.00 78.69 94 LEU A O 1
ATOM 742 N N . THR A 1 95 ? -11.165 6.319 12.264 1.00 80.81 95 THR A N 1
ATOM 743 C CA . THR A 1 95 ? -12.327 6.283 11.365 1.00 80.81 95 THR A CA 1
ATOM 744 C C . THR A 1 95 ? -11.931 5.670 10.027 1.00 80.81 95 THR A C 1
ATOM 746 O O . THR A 1 95 ? -11.098 6.222 9.309 1.00 80.81 95 THR A O 1
ATOM 749 N N . LEU A 1 96 ? -12.552 4.545 9.672 1.00 75.56 96 LEU A N 1
ATOM 750 C CA . LEU A 1 96 ? -12.406 3.917 8.361 1.00 75.56 96 LEU A CA 1
ATOM 751 C C . LEU A 1 96 ? -13.560 4.367 7.461 1.00 75.56 96 LEU A C 1
ATOM 753 O O . LEU A 1 96 ? -14.717 4.043 7.722 1.00 75.56 96 LEU A O 1
ATOM 757 N N . THR A 1 97 ? -13.258 5.123 6.408 1.00 73.50 97 THR A N 1
ATOM 758 C CA . THR A 1 97 ? -14.241 5.518 5.393 1.00 73.50 97 THR A CA 1
ATOM 759 C C . THR A 1 97 ? -14.058 4.677 4.134 1.00 73.50 97 THR A C 1
ATOM 761 O O . THR A 1 97 ? -12.942 4.441 3.672 1.00 73.50 97 THR A O 1
ATOM 764 N N . THR A 1 98 ? -15.163 4.204 3.557 1.00 50.59 98 THR A N 1
ATOM 765 C CA . THR A 1 98 ? -15.144 3.514 2.264 1.00 50.59 98 THR A CA 1
ATOM 766 C C . THR A 1 98 ? -14.978 4.550 1.152 1.00 50.59 98 THR A C 1
ATOM 768 O O . THR A 1 98 ? -15.932 5.240 0.796 1.00 50.59 98 THR A O 1
ATOM 771 N N . GLY A 1 99 ? -13.764 4.682 0.618 1.00 48.12 99 GLY A N 1
ATOM 772 C CA . GLY A 1 99 ? -13.445 5.512 -0.546 1.00 48.12 99 GLY A CA 1
ATOM 773 C C . GLY A 1 99 ? -12.520 4.780 -1.520 1.00 48.12 99 GLY A C 1
ATOM 774 O O . GLY A 1 99 ? -11.879 3.797 -1.148 1.00 48.12 99 GLY A O 1
ATOM 775 N N . LEU A 1 100 ? -12.446 5.252 -2.773 1.00 40.81 100 LEU A N 1
ATOM 776 C CA . LEU A 1 100 ? -11.433 4.800 -3.734 1.00 40.81 100 LEU A CA 1
ATOM 777 C C . LEU A 1 100 ? -10.055 5.217 -3.207 1.00 40.81 100 LEU A C 1
ATOM 779 O O . LEU A 1 100 ? -9.705 6.395 -3.190 1.00 40.81 100 LEU A O 1
ATOM 783 N N . TYR A 1 101 ? -9.311 4.242 -2.702 1.00 42.69 101 TYR A N 1
ATOM 784 C CA . TYR A 1 101 ? -8.034 4.448 -2.036 1.00 42.69 101 TYR A CA 1
ATOM 785 C C . TYR A 1 101 ? -6.886 4.371 -3.055 1.00 42.69 101 TYR A C 1
ATOM 787 O O . TYR A 1 101 ? -6.809 3.409 -3.815 1.00 42.69 101 TYR A O 1
ATOM 795 N N . ALA A 1 102 ? -5.993 5.368 -3.071 1.00 42.19 102 ALA A N 1
ATOM 796 C CA . ALA A 1 102 ? -4.798 5.417 -3.927 1.00 42.19 102 ALA A CA 1
ATOM 797 C C . ALA A 1 102 ? -3.557 5.900 -3.127 1.00 42.19 102 ALA A C 1
ATOM 799 O O . ALA A 1 102 ? -3.249 7.089 -3.102 1.00 42.19 102 ALA A O 1
ATOM 800 N N . PRO A 1 103 ? -2.826 5.008 -2.436 1.00 49.12 103 PRO A N 1
ATOM 801 C CA . PRO A 1 103 ? -1.674 5.308 -1.606 1.00 49.12 103 PRO A CA 1
ATOM 802 C C . PRO A 1 103 ? -0.402 5.184 -2.436 1.00 49.12 103 PRO A C 1
ATOM 804 O O . PRO A 1 103 ? 0.219 4.128 -2.532 1.00 49.12 103 PRO A O 1
ATOM 807 N N . LEU A 1 104 ? 0.023 6.285 -3.031 1.00 42.03 104 LEU A N 1
ATOM 808 C CA . LEU A 1 104 ? 1.384 6.392 -3.549 1.00 42.03 104 LEU A CA 1
ATOM 809 C C . LEU A 1 104 ? 2.019 7.695 -3.064 1.00 42.03 104 LEU A C 1
ATOM 811 O O . LEU A 1 104 ? 2.613 8.444 -3.826 1.00 42.03 104 LEU A O 1
ATOM 815 N N . VAL A 1 105 ? 1.884 7.959 -1.764 1.00 40.81 105 VAL A N 1
ATOM 816 C CA . VAL A 1 105 ? 2.500 9.083 -1.050 1.00 40.81 105 VAL A CA 1
ATOM 817 C C . VAL A 1 105 ? 3.733 8.550 -0.292 1.00 40.81 105 VAL A C 1
ATOM 819 O O . VAL A 1 105 ? 3.589 7.582 0.455 1.00 40.81 105 VAL A O 1
ATOM 822 N N . PRO A 1 106 ? 4.936 9.147 -0.435 1.00 39.25 106 PRO A N 1
ATOM 823 C CA . PRO A 1 106 ? 6.131 8.819 0.358 1.00 39.25 106 PRO A CA 1
ATOM 824 C C . PRO A 1 106 ? 5.903 8.806 1.877 1.00 39.25 106 PRO A C 1
ATOM 826 O O . PRO A 1 106 ? 6.566 8.068 2.603 1.00 39.25 106 PRO A O 1
ATOM 829 N N . SER A 1 107 ? 4.941 9.596 2.358 1.00 38.56 107 SER A N 1
ATOM 830 C CA . SER A 1 107 ? 4.404 9.512 3.710 1.00 38.56 107 SER A CA 1
ATOM 831 C C . SER A 1 107 ? 3.145 8.645 3.711 1.00 38.56 107 SER A C 1
ATOM 833 O O . SER A 1 107 ? 2.024 9.153 3.677 1.00 38.56 107 SER A O 1
ATOM 835 N N . ALA A 1 108 ? 3.309 7.328 3.805 1.00 38.97 108 ALA A N 1
ATOM 836 C CA . ALA A 1 108 ? 2.245 6.439 4.267 1.00 38.97 108 ALA A CA 1
ATOM 837 C C . ALA A 1 108 ? 1.989 6.663 5.774 1.00 38.97 108 ALA A C 1
ATOM 839 O O . ALA A 1 108 ? 2.146 5.769 6.598 1.00 38.97 108 ALA A O 1
ATOM 840 N N . SER A 1 109 ? 1.691 7.906 6.152 1.00 36.66 109 SER A N 1
ATOM 841 C CA . SER A 1 109 ? 1.268 8.297 7.484 1.00 36.66 109 SER A CA 1
ATOM 842 C C . SER A 1 109 ? -0.226 8.559 7.415 1.00 36.66 109 SER A C 1
ATOM 844 O O . SER A 1 109 ? -0.639 9.576 6.855 1.00 36.66 109 SER A O 1
ATOM 846 N N . PHE A 1 110 ? -1.041 7.684 8.003 1.00 42.25 110 PHE A N 1
ATOM 847 C CA . PHE A 1 110 ? -2.355 8.114 8.465 1.00 42.25 110 PHE A CA 1
ATOM 848 C C . PHE A 1 110 ? -2.117 9.182 9.539 1.00 42.25 110 PHE A C 1
ATOM 850 O O . PHE A 1 110 ? -1.923 8.891 10.714 1.00 42.25 110 PHE A O 1
ATOM 857 N N . LEU A 1 111 ? -2.085 10.452 9.143 1.00 36.94 111 LEU A N 1
ATOM 858 C CA . LEU A 1 111 ? -2.244 11.539 10.096 1.00 36.94 111 LEU A CA 1
ATOM 859 C C . LEU A 1 111 ? -3.745 11.675 10.348 1.00 36.94 111 LEU A C 1
ATOM 861 O O . LEU A 1 111 ? -4.402 12.560 9.811 1.00 36.94 111 LEU A O 1
ATOM 865 N N . VAL A 1 112 ? -4.291 10.775 11.175 1.00 43.62 112 VAL A N 1
ATOM 866 C CA . VAL A 1 112 ? -5.459 11.146 11.981 1.00 43.62 112 VAL A CA 1
ATOM 867 C C . VAL A 1 112 ? -4.984 12.335 12.800 1.00 43.62 112 VAL A C 1
ATOM 869 O O . VAL A 1 112 ? -3.975 12.235 13.500 1.00 43.62 112 VAL A O 1
ATOM 872 N N . GLN A 1 113 ? -5.645 13.473 12.619 1.00 41.34 113 GLN A N 1
ATOM 873 C CA . GLN A 1 113 ? -5.100 14.802 12.885 1.00 41.34 113 GLN A CA 1
ATOM 874 C C . GLN A 1 113 ? -4.664 15.059 14.343 1.00 41.34 113 GLN A C 1
ATOM 876 O O . GLN A 1 113 ? -4.114 16.126 14.604 1.00 41.34 113 GLN A O 1
ATOM 881 N N . HIS A 1 114 ? -4.806 14.103 15.273 1.00 44.47 114 HIS A N 1
ATOM 882 C CA . HIS A 1 114 ? -4.379 14.244 16.666 1.00 44.47 114 HIS A CA 1
ATOM 883 C C . HIS A 1 114 ? -3.438 13.179 17.265 1.00 44.47 114 HIS A C 1
ATOM 885 O O . HIS A 1 114 ? -2.923 13.477 18.331 1.00 44.47 114 HIS A O 1
ATOM 891 N N . ASN A 1 115 ? -3.079 12.048 16.621 1.00 38.50 115 ASN A N 1
ATOM 892 C CA . ASN A 1 115 ? -2.231 11.036 17.308 1.00 38.50 115 ASN A CA 1
ATOM 893 C C . ASN A 1 115 ? -1.279 10.161 16.452 1.00 38.50 115 ASN A C 1
ATOM 895 O O . ASN A 1 115 ? -1.000 9.013 16.787 1.00 38.50 115 ASN A O 1
ATOM 899 N N . SER A 1 116 ? -0.723 10.699 15.357 1.00 41.69 116 SER A N 1
ATOM 900 C CA . SER A 1 116 ? 0.498 10.184 14.682 1.00 41.69 116 SER A CA 1
ATOM 901 C C . SER A 1 116 ? 0.650 8.650 14.536 1.00 41.69 116 SER A C 1
ATOM 903 O O . SER A 1 116 ? 1.732 8.109 14.768 1.00 41.69 116 SER A O 1
ATOM 905 N N . LEU A 1 117 ? -0.402 7.933 14.132 1.00 38.66 117 LEU A N 1
ATOM 906 C CA . LEU A 1 117 ? -0.343 6.486 13.899 1.00 38.66 117 LEU A CA 1
ATOM 907 C C . LEU A 1 117 ? -0.015 6.187 12.431 1.00 38.66 117 LEU A C 1
ATOM 909 O O . LEU A 1 117 ? -0.839 6.315 11.532 1.00 38.66 117 LEU A O 1
ATOM 913 N N . LEU A 1 118 ? 1.235 5.794 12.187 1.00 37.88 118 LEU A N 1
ATOM 914 C CA . LEU A 1 118 ? 1.755 5.475 10.861 1.00 37.88 118 LEU A CA 1
ATOM 915 C C . LEU A 1 118 ? 1.299 4.069 10.429 1.00 37.88 118 LEU A C 1
ATOM 917 O O . LEU A 1 118 ? 1.897 3.077 10.836 1.00 37.88 118 LEU A O 1
ATOM 921 N N . VAL A 1 119 ? 0.263 3.965 9.596 1.00 36.84 119 VAL A N 1
ATOM 922 C CA . VAL A 1 119 ? -0.103 2.700 8.930 1.00 36.84 119 VAL A CA 1
ATOM 923 C C . VAL A 1 119 ? 0.099 2.857 7.416 1.00 36.84 119 VAL A C 1
ATOM 925 O O . VAL A 1 119 ? -0.216 3.887 6.831 1.00 36.84 119 VAL A O 1
ATOM 928 N N . SER A 1 120 ? 0.675 1.852 6.763 1.00 40.97 120 SER A N 1
ATOM 929 C CA . SER A 1 120 ? 0.855 1.828 5.309 1.00 40.97 120 SER A CA 1
ATOM 930 C C . SER A 1 120 ? -0.002 0.706 4.747 1.00 40.97 120 SER A C 1
ATOM 932 O O . SER A 1 120 ? 0.292 -0.464 4.981 1.00 40.97 120 SER A O 1
ATOM 934 N N . SER A 1 121 ? -1.079 1.046 4.043 1.00 51.81 121 SER A N 1
ATOM 935 C CA . SER A 1 121 ? -1.833 0.082 3.239 1.00 51.81 121 SER A CA 1
ATOM 936 C C . SER A 1 121 ? -1.531 0.334 1.772 1.00 51.81 121 SER A C 1
ATOM 938 O O . SER A 1 121 ? -1.608 1.469 1.317 1.00 51.81 121 SER A O 1
ATOM 940 N N . TYR A 1 122 ? -1.185 -0.712 1.027 1.00 55.75 122 TYR A N 1
ATOM 941 C CA . TYR A 1 122 ? -1.165 -0.671 -0.434 1.00 55.75 122 TYR A CA 1
ATOM 942 C C . TYR A 1 122 ? -2.615 -0.605 -0.937 1.00 55.75 122 TYR A C 1
ATOM 944 O O . TYR A 1 122 ? -3.469 -1.311 -0.398 1.00 55.75 122 TYR A O 1
ATOM 952 N N . ALA A 1 123 ? -2.922 0.208 -1.956 1.00 56.97 123 ALA A N 1
ATOM 953 C CA . ALA A 1 123 ? -4.226 0.090 -2.602 1.00 56.97 123 ALA A CA 1
ATOM 954 C C . ALA A 1 123 ? -4.226 -1.190 -3.397 1.00 56.97 123 ALA A C 1
ATOM 956 O O . ALA A 1 123 ? -3.380 -1.392 -4.269 1.00 56.97 123 ALA A O 1
ATOM 957 N N . ARG A 1 124 ? -5.227 -2.012 -3.118 1.00 58.00 124 ARG A N 1
ATOM 958 C CA . ARG A 1 124 ? -5.641 -3.038 -4.052 1.00 58.00 124 ARG A CA 1
ATOM 959 C C . ARG A 1 124 ? -6.354 -2.360 -5.219 1.00 58.00 124 ARG A C 1
ATOM 961 O O . ARG A 1 124 ? -7.330 -1.646 -5.006 1.00 58.00 124 ARG A O 1
ATOM 968 N N . MET A 1 125 ? -5.857 -2.568 -6.435 1.00 61.50 125 MET A N 1
ATOM 969 C CA . MET A 1 125 ? -6.502 -2.061 -7.656 1.00 61.50 125 MET A CA 1
ATOM 970 C C . MET A 1 125 ? -7.665 -2.956 -8.103 1.00 61.50 125 MET A C 1
ATOM 972 O O . MET A 1 125 ? -8.568 -2.486 -8.785 1.00 61.50 125 MET A O 1
ATOM 976 N N . VAL A 1 126 ? -7.671 -4.228 -7.688 1.00 70.69 126 VAL A N 1
ATOM 977 C CA . VAL A 1 126 ? -8.767 -5.180 -7.931 1.00 70.69 126 VAL A CA 1
ATOM 978 C C . VAL A 1 126 ? -9.382 -5.562 -6.587 1.00 70.69 126 VAL A C 1
ATOM 980 O O . VAL A 1 126 ? -8.658 -5.989 -5.687 1.00 70.69 126 VAL A O 1
ATOM 983 N N . GLN A 1 127 ? -10.699 -5.374 -6.442 1.00 67.12 127 GLN A N 1
ATOM 984 C CA . GLN A 1 127 ? -11.409 -5.531 -5.164 1.00 67.12 127 GLN A CA 1
ATOM 985 C C . GLN A 1 127 ? -11.504 -6.990 -4.681 1.00 67.12 127 GLN A C 1
ATOM 987 O O . GLN A 1 127 ? -11.562 -7.208 -3.474 1.00 67.12 127 GLN A O 1
ATOM 992 N N . ASP A 1 128 ? -11.389 -7.971 -5.583 1.00 78.88 128 ASP A N 1
ATOM 993 C CA . ASP A 1 128 ? -11.718 -9.376 -5.286 1.00 78.88 128 ASP A CA 1
ATOM 994 C C . ASP A 1 128 ? -10.543 -10.365 -5.419 1.00 78.88 128 ASP A C 1
ATOM 996 O O . ASP A 1 128 ? -10.739 -11.579 -5.380 1.00 78.88 128 ASP A O 1
ATOM 1000 N N . SER A 1 129 ? -9.302 -9.891 -5.582 1.00 81.56 129 SER A N 1
ATOM 1001 C CA . SER A 1 129 ? -8.140 -10.783 -5.694 1.00 81.56 129 SER A CA 1
ATOM 1002 C C . SER A 1 129 ? -6.851 -10.168 -5.152 1.00 81.56 129 SER A C 1
ATOM 1004 O O . SER A 1 129 ? -6.658 -8.957 -5.165 1.00 81.56 129 SER A O 1
ATOM 1006 N N . ASP A 1 130 ? -5.916 -11.018 -4.721 1.00 85.12 130 ASP A N 1
ATOM 1007 C CA . ASP A 1 130 ? -4.543 -10.618 -4.357 1.00 85.12 130 ASP A CA 1
ATOM 1008 C C . ASP A 1 130 ? -3.590 -10.523 -5.551 1.00 85.12 130 ASP A C 1
ATOM 1010 O O . ASP A 1 130 ? -2.429 -10.125 -5.422 1.00 85.12 130 ASP A O 1
ATOM 1014 N N . HIS A 1 131 ? -4.079 -10.891 -6.731 1.00 88.06 131 HIS A N 1
ATOM 1015 C CA . HIS A 1 131 ? -3.275 -11.064 -7.926 1.00 88.06 131 HIS A CA 1
ATOM 1016 C C . HIS A 1 131 ? -3.837 -10.248 -9.085 1.00 88.06 131 HIS A C 1
ATOM 1018 O O . HIS A 1 131 ? -5.047 -10.080 -9.216 1.00 88.06 131 HIS A O 1
ATOM 1024 N N . ALA A 1 132 ? -2.956 -9.746 -9.945 1.00 84.81 132 ALA A N 1
ATOM 1025 C CA . ALA A 1 132 ? -3.358 -9.147 -11.206 1.00 84.81 132 ALA A CA 1
ATOM 1026 C C . ALA A 1 132 ? -3.824 -10.250 -12.170 1.00 84.81 132 ALA A C 1
ATOM 1028 O O . ALA A 1 132 ? -3.119 -11.249 -12.354 1.00 84.81 132 ALA A O 1
ATOM 1029 N N . HIS A 1 133 ? -4.990 -10.052 -12.789 1.00 84.00 133 HIS A N 1
ATOM 1030 C CA . HIS A 1 133 ? -5.544 -10.946 -13.804 1.00 84.00 133 HIS A CA 1
ATOM 1031 C C . HIS A 1 133 ? -5.619 -10.240 -15.159 1.00 84.00 133 HIS A C 1
ATOM 1033 O O . HIS A 1 133 ? -5.959 -9.060 -15.230 1.00 84.00 133 HIS A O 1
ATOM 1039 N N . PHE A 1 134 ? -5.358 -10.971 -16.242 1.00 81.12 134 PHE A N 1
ATOM 1040 C CA . PHE A 1 134 ? -5.772 -10.543 -17.581 1.00 81.12 134 PHE A CA 1
ATOM 1041 C C . PHE A 1 134 ? -7.298 -10.651 -17.748 1.00 81.12 134 PHE A C 1
ATOM 1043 O O . PHE A 1 134 ? -7.972 -11.318 -16.963 1.00 81.12 134 PHE A O 1
ATOM 1050 N N . GLN A 1 135 ? -7.846 -10.073 -18.824 1.00 77.75 135 GLN A N 1
ATOM 1051 C CA . GLN A 1 135 ? -9.283 -10.146 -19.155 1.00 77.75 135 GLN A CA 1
ATOM 1052 C C . GLN A 1 135 ? -9.838 -11.585 -19.243 1.00 77.75 135 GLN A C 1
ATOM 1054 O O . GLN A 1 135 ? -11.040 -11.790 -19.120 1.00 77.75 135 GLN A O 1
ATOM 1059 N N . ASN A 1 136 ? -8.979 -12.590 -19.433 1.00 82.94 136 ASN A N 1
ATOM 1060 C CA . ASN A 1 136 ? -9.337 -14.012 -19.464 1.00 82.94 136 ASN A CA 1
ATOM 1061 C C . ASN A 1 136 ? -9.178 -14.732 -18.106 1.00 82.94 136 ASN A C 1
ATOM 1063 O O . ASN A 1 136 ? -9.235 -15.959 -18.061 1.00 82.94 136 ASN A O 1
ATOM 1067 N N . GLY A 1 137 ? -8.924 -14.003 -17.016 1.00 85.19 137 GLY A N 1
ATOM 1068 C CA . GLY A 1 137 ? -8.750 -14.555 -15.670 1.00 85.19 137 GLY A CA 1
ATOM 1069 C C . GLY A 1 137 ? -7.362 -15.136 -15.375 1.00 85.19 137 GLY A C 1
ATOM 1070 O O . GLY A 1 137 ? -7.119 -15.559 -14.243 1.00 85.19 137 GLY A O 1
ATOM 1071 N N . VAL A 1 138 ? -6.428 -15.138 -16.335 1.00 86.56 138 VAL A N 1
ATOM 1072 C CA . VAL A 1 138 ? -5.066 -15.652 -16.115 1.00 86.56 138 VAL A CA 1
ATOM 1073 C C . VAL A 1 138 ? -4.337 -14.783 -15.094 1.00 86.56 138 VAL A C 1
ATOM 1075 O O . VAL A 1 138 ? -4.165 -13.582 -15.300 1.00 86.56 138 VAL A O 1
ATOM 1078 N N . VAL A 1 139 ? -3.899 -15.420 -14.007 1.00 91.06 139 VAL A N 1
ATOM 1079 C CA . VAL A 1 139 ? -3.092 -14.820 -12.941 1.00 91.06 139 VAL A CA 1
ATOM 1080 C C . VAL A 1 139 ? -1.691 -14.511 -13.465 1.00 91.06 139 VAL A C 1
ATOM 1082 O O . VAL A 1 139 ? -1.023 -15.395 -13.997 1.00 91.06 139 VAL A O 1
ATOM 1085 N N . ILE A 1 140 ? -1.238 -13.269 -13.291 1.00 88.75 140 ILE A N 1
ATOM 1086 C CA . ILE A 1 140 ? 0.085 -12.818 -13.745 1.00 88.75 140 ILE A CA 1
ATOM 1087 C C . ILE A 1 140 ? 1.073 -12.774 -12.579 1.00 88.75 140 ILE A C 1
ATOM 1089 O O . ILE A 1 140 ? 2.128 -13.400 -12.619 1.00 88.75 140 ILE A O 1
ATOM 1093 N N . MET A 1 141 ? 0.746 -11.995 -11.548 1.00 90.50 141 MET A N 1
ATOM 1094 C CA . MET A 1 141 ? 1.608 -11.729 -10.395 1.00 90.50 141 MET A CA 1
ATOM 1095 C C . MET A 1 141 ? 0.776 -11.216 -9.220 1.00 90.50 141 MET A C 1
ATOM 1097 O O . MET A 1 141 ? -0.352 -10.757 -9.419 1.00 90.50 141 MET A O 1
ATOM 1101 N N . SER A 1 142 ? 1.329 -11.258 -8.006 1.00 91.50 142 SER A N 1
ATOM 1102 C CA . SER A 1 142 ? 0.699 -10.599 -6.860 1.00 91.50 142 SER A CA 1
ATOM 1103 C C . SER A 1 142 ? 0.641 -9.083 -7.095 1.00 91.50 142 SER A C 1
ATOM 1105 O O . SER A 1 142 ? 1.554 -8.498 -7.688 1.00 91.50 142 SER A O 1
ATOM 1107 N N . GLN A 1 143 ? -0.424 -8.420 -6.637 1.00 84.44 143 GLN A N 1
ATOM 1108 C CA . GLN A 1 143 ? -0.526 -6.958 -6.748 1.00 84.44 143 GLN A CA 1
ATOM 1109 C C . GLN A 1 143 ? 0.634 -6.261 -6.015 1.00 84.44 143 GLN A C 1
ATOM 1111 O O . GLN A 1 143 ? 1.140 -5.237 -6.471 1.00 84.44 143 GLN A O 1
ATOM 1116 N N . HIS A 1 144 ? 1.100 -6.859 -4.916 1.00 84.44 144 HIS A N 1
ATOM 1117 C CA . HIS A 1 144 ? 2.241 -6.383 -4.142 1.00 84.44 144 HIS A CA 1
ATOM 1118 C C . HIS A 1 144 ? 3.542 -6.379 -4.959 1.00 84.44 144 HIS A C 1
ATOM 1120 O O . HIS A 1 144 ? 4.226 -5.354 -5.037 1.00 84.44 144 HIS A O 1
ATOM 1126 N N . ASP A 1 145 ? 3.860 -7.495 -5.620 1.00 87.81 145 ASP A N 1
ATOM 1127 C CA . ASP A 1 145 ? 5.067 -7.607 -6.444 1.00 87.81 145 ASP A CA 1
ATOM 1128 C C . ASP A 1 145 ? 4.989 -6.702 -7.671 1.00 87.81 145 ASP A C 1
ATOM 1130 O O . ASP A 1 145 ? 5.979 -6.059 -8.025 1.00 87.81 145 ASP A O 1
ATOM 1134 N N . GLY A 1 146 ? 3.804 -6.592 -8.279 1.00 88.00 146 GLY A N 1
ATOM 1135 C CA . GLY A 1 146 ? 3.569 -5.701 -9.411 1.00 88.00 146 GLY A CA 1
ATOM 1136 C C . GLY A 1 146 ? 3.827 -4.239 -9.065 1.00 88.00 146 GLY A C 1
ATOM 1137 O O . GLY A 1 146 ? 4.561 -3.558 -9.781 1.00 88.00 146 GLY A O 1
ATOM 1138 N N . ILE A 1 147 ? 3.307 -3.770 -7.927 1.00 86.75 147 ILE A N 1
ATOM 1139 C CA . ILE A 1 147 ? 3.562 -2.409 -7.441 1.00 86.75 147 ILE A CA 1
ATOM 1140 C C . ILE A 1 147 ? 5.053 -2.212 -7.163 1.00 86.75 147 ILE A C 1
ATOM 1142 O O . ILE A 1 147 ? 5.627 -1.202 -7.567 1.00 86.75 147 ILE A O 1
ATOM 1146 N N . HIS A 1 148 ? 5.723 -3.167 -6.516 1.00 86.38 148 HIS A N 1
ATOM 1147 C CA . HIS A 1 148 ? 7.154 -3.037 -6.254 1.00 86.38 148 HIS A CA 1
ATOM 1148 C C . HIS A 1 148 ? 7.992 -2.986 -7.524 1.00 86.38 148 HIS A C 1
ATOM 1150 O O . HIS A 1 148 ? 8.914 -2.172 -7.602 1.00 86.38 148 HIS A O 1
ATOM 1156 N N . LEU A 1 149 ? 7.672 -3.820 -8.507 1.00 89.56 149 LEU A N 1
ATOM 1157 C CA . LEU A 1 149 ? 8.343 -3.819 -9.794 1.00 89.56 149 LEU A CA 1
ATOM 1158 C C . LEU A 1 149 ? 8.133 -2.483 -10.519 1.00 89.56 149 LEU A C 1
ATOM 1160 O O . LEU A 1 149 ? 9.100 -1.878 -10.978 1.00 89.56 149 LEU A O 1
ATOM 1164 N N . LEU A 1 150 ? 6.893 -1.985 -10.551 1.00 88.56 150 LEU A N 1
ATOM 1165 C CA . LEU A 1 150 ? 6.530 -0.719 -11.191 1.00 88.56 150 LEU A CA 1
ATOM 1166 C C . LEU A 1 150 ? 7.183 0.495 -10.510 1.00 88.56 150 LEU A C 1
ATOM 1168 O O . LEU A 1 150 ? 7.581 1.442 -11.183 1.00 88.56 150 LEU A O 1
ATOM 1172 N N . LEU A 1 151 ? 7.320 0.475 -9.180 1.00 89.25 151 LEU A N 1
ATOM 1173 C CA . LEU A 1 151 ? 7.904 1.573 -8.402 1.00 89.25 151 LEU A CA 1
ATOM 1174 C C . LEU A 1 151 ? 9.433 1.543 -8.335 1.00 89.25 151 LEU A C 1
ATOM 1176 O O . LEU A 1 151 ? 10.045 2.514 -7.892 1.00 89.25 151 LEU A O 1
ATOM 1180 N N . THR A 1 152 ? 10.086 0.461 -8.748 1.00 90.50 152 THR A N 1
ATOM 1181 C CA . THR A 1 152 ? 11.551 0.359 -8.700 1.00 90.50 152 THR A CA 1
ATOM 1182 C C . THR A 1 152 ? 12.294 1.443 -9.491 1.00 90.50 152 THR A C 1
ATOM 1184 O O . THR A 1 152 ? 13.226 2.012 -8.923 1.00 90.50 152 THR A O 1
ATOM 1187 N N . PRO A 1 153 ? 11.921 1.804 -10.734 1.00 88.94 153 PRO A N 1
ATOM 1188 C CA . PRO A 1 153 ? 12.581 2.891 -11.459 1.00 88.94 153 PRO A CA 1
ATOM 1189 C C . PRO A 1 153 ? 12.477 4.214 -10.702 1.00 88.94 153 PRO A C 1
ATOM 1191 O O . PRO A 1 153 ? 13.453 4.952 -10.586 1.00 88.94 153 PRO A O 1
ATOM 1194 N N . PHE A 1 154 ? 11.303 4.482 -10.129 1.00 88.19 154 PHE A N 1
ATOM 1195 C CA . PHE A 1 154 ? 11.067 5.675 -9.332 1.00 88.19 154 PHE A CA 1
ATOM 1196 C C . PHE A 1 154 ? 11.921 5.677 -8.062 1.00 88.19 154 PHE A C 1
ATOM 1198 O O . PHE A 1 154 ? 12.623 6.650 -7.804 1.00 88.19 154 PHE A O 1
ATOM 1205 N N . ARG A 1 155 ? 11.960 4.567 -7.314 1.00 86.06 155 ARG A N 1
ATOM 1206 C CA . ARG A 1 155 ? 12.851 4.422 -6.152 1.00 86.06 155 ARG A CA 1
ATOM 1207 C C . ARG A 1 155 ? 14.312 4.650 -6.537 1.00 86.06 155 ARG A C 1
ATOM 1209 O O . ARG A 1 155 ? 14.985 5.446 -5.893 1.00 86.06 155 ARG A O 1
ATOM 1216 N N . ALA A 1 156 ? 14.781 4.043 -7.626 1.00 84.88 156 ALA A N 1
ATOM 1217 C CA . ALA A 1 156 ? 16.153 4.210 -8.098 1.00 84.88 156 ALA A CA 1
ATOM 1218 C C . ALA A 1 156 ? 16.495 5.676 -8.437 1.00 84.88 156 ALA A C 1
ATOM 1220 O O . ALA A 1 156 ? 17.581 6.147 -8.082 1.00 84.88 156 ALA A O 1
ATOM 1221 N N . LEU A 1 157 ? 15.569 6.404 -9.074 1.00 85.94 157 LEU A N 1
ATOM 1222 C CA . LEU A 1 157 ? 15.728 7.821 -9.422 1.00 85.94 157 LEU A CA 1
ATOM 1223 C C . LEU A 1 157 ? 15.670 8.739 -8.189 1.00 85.94 157 LEU A C 1
ATOM 1225 O O . LEU A 1 157 ? 16.502 9.638 -8.043 1.00 85.94 157 LEU A O 1
ATOM 1229 N N . CYS A 1 158 ? 14.728 8.497 -7.280 1.00 84.19 158 CYS A N 1
ATOM 1230 C CA . CYS A 1 158 ? 14.477 9.353 -6.121 1.00 84.19 158 CYS A CA 1
ATOM 1231 C C . CYS A 1 158 ? 15.453 9.136 -4.968 1.00 84.19 158 CYS A C 1
ATOM 1233 O O . CYS A 1 158 ? 15.716 10.061 -4.210 1.00 84.19 158 CYS A O 1
ATOM 1235 N N . THR A 1 159 ? 16.030 7.939 -4.829 1.00 78.25 159 THR A N 1
ATOM 1236 C CA . THR A 1 159 ? 17.064 7.696 -3.814 1.00 78.25 159 THR A CA 1
ATOM 1237 C C . THR A 1 159 ? 18.383 8.392 -4.160 1.00 78.25 159 THR A C 1
ATOM 1239 O O . THR A 1 159 ? 19.121 8.762 -3.252 1.00 78.25 159 THR A O 1
ATOM 1242 N N . ASN A 1 160 ? 18.689 8.593 -5.449 1.00 64.25 160 ASN A N 1
ATOM 1243 C CA . ASN A 1 160 ? 20.037 8.990 -5.870 1.00 64.25 160 ASN A CA 1
ATOM 1244 C C . ASN A 1 160 ? 20.148 10.379 -6.509 1.00 64.25 160 ASN A C 1
ATOM 1246 O O . ASN A 1 160 ? 21.229 10.960 -6.452 1.00 64.25 160 ASN A O 1
ATOM 1250 N N . LEU A 1 161 ? 19.101 10.901 -7.160 1.00 67.00 161 LEU A N 1
ATOM 1251 C CA . LEU A 1 161 ? 19.284 12.012 -8.108 1.00 67.00 161 LEU A CA 1
ATOM 1252 C C . LEU A 1 161 ? 18.280 13.161 -7.974 1.00 67.00 161 LEU A C 1
ATOM 1254 O O . LEU A 1 161 ? 18.634 14.295 -8.293 1.00 67.00 161 LEU A O 1
ATOM 1258 N N . LEU A 1 162 ? 17.046 12.908 -7.531 1.00 75.94 162 LEU A N 1
ATOM 1259 C CA . LEU A 1 162 ? 15.959 13.888 -7.631 1.00 75.94 162 LEU A CA 1
ATOM 1260 C C . LEU A 1 162 ? 15.190 14.045 -6.314 1.00 75.94 162 LEU A C 1
ATOM 1262 O O . LEU A 1 162 ? 14.919 13.071 -5.619 1.00 75.94 162 LEU A O 1
ATOM 1266 N N . ARG A 1 163 ? 14.793 15.286 -5.993 1.00 78.25 163 ARG A N 1
ATOM 1267 C CA . ARG A 1 163 ? 13.815 15.567 -4.930 1.00 78.25 163 ARG A CA 1
ATOM 1268 C C . ARG A 1 163 ? 12.427 15.190 -5.440 1.00 78.25 163 ARG A C 1
ATOM 1270 O O . ARG A 1 163 ? 11.864 15.910 -6.259 1.00 78.25 163 ARG A O 1
ATOM 1277 N N . CYS A 1 164 ? 11.892 14.077 -4.956 1.00 82.19 164 CYS A N 1
ATOM 1278 C CA . CYS A 1 164 ? 10.609 13.534 -5.401 1.00 82.19 164 CYS A CA 1
ATOM 1279 C C . CYS A 1 164 ? 9.426 13.885 -4.482 1.00 82.19 164 CYS A C 1
ATOM 1281 O O . CYS A 1 164 ? 8.381 13.244 -4.549 1.00 82.19 164 CYS A O 1
ATOM 1283 N N . ASP A 1 165 ? 9.578 14.924 -3.661 1.00 80.56 165 ASP A N 1
ATOM 1284 C CA . ASP A 1 165 ? 8.596 15.329 -2.645 1.00 80.56 165 ASP A CA 1
ATOM 1285 C C . ASP A 1 165 ? 7.534 16.308 -3.180 1.00 80.56 165 ASP A C 1
ATOM 1287 O O . ASP A 1 165 ? 6.847 16.976 -2.409 1.00 80.56 165 ASP A O 1
ATOM 1291 N N . GLN A 1 166 ? 7.422 16.455 -4.503 1.00 84.88 166 GLN A N 1
ATOM 1292 C CA . GLN A 1 166 ? 6.437 17.343 -5.119 1.00 84.88 166 GLN A CA 1
ATOM 1293 C C . GLN A 1 166 ? 5.120 16.608 -5.368 1.00 84.88 166 GLN A C 1
ATOM 1295 O O . GLN A 1 166 ? 5.117 15.451 -5.785 1.00 84.88 166 GLN A O 1
ATOM 1300 N N . TYR A 1 167 ? 4.009 17.310 -5.154 1.00 82.31 167 TYR A N 1
ATOM 1301 C CA . TYR A 1 167 ? 2.651 16.807 -5.353 1.00 82.31 167 TYR A CA 1
ATOM 1302 C C . TYR A 1 167 ? 1.908 17.689 -6.360 1.00 82.31 167 TYR A C 1
ATOM 1304 O O . TYR A 1 167 ? 2.112 18.903 -6.399 1.00 82.31 167 TYR A O 1
ATOM 1312 N N . SER A 1 168 ? 1.058 17.064 -7.177 1.00 78.81 168 SER A N 1
ATOM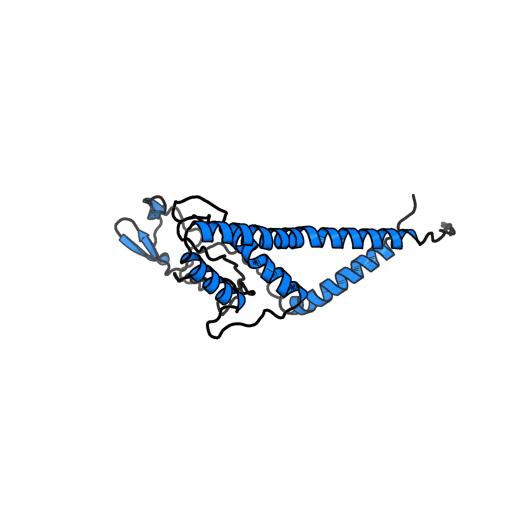 1313 C CA . SER A 1 168 ? 0.084 17.742 -8.042 1.00 78.81 168 SER A CA 1
ATOM 1314 C C . SER A 1 168 ? -0.938 18.521 -7.194 1.00 78.81 168 SER A C 1
ATOM 1316 O O . SER A 1 168 ? -1.130 18.166 -6.027 1.00 78.81 168 SER A O 1
ATOM 1318 N N . PRO A 1 169 ? -1.652 19.524 -7.747 1.00 82.88 169 PRO A N 1
ATOM 1319 C CA . PRO A 1 169 ? -2.815 20.132 -7.087 1.00 82.88 169 PRO A CA 1
ATOM 1320 C C . PRO A 1 169 ? -3.860 19.116 -6.597 1.00 82.88 169 PRO A C 1
ATOM 1322 O O . PRO A 1 169 ? -4.528 19.355 -5.598 1.00 82.88 169 PRO A O 1
ATOM 1325 N N . ASP A 1 170 ? -3.943 17.962 -7.258 1.00 80.25 170 ASP A N 1
ATOM 1326 C CA . ASP A 1 170 ? -4.844 16.852 -6.927 1.00 80.25 170 ASP A CA 1
ATOM 1327 C C . ASP A 1 170 ? -4.308 15.922 -5.816 1.00 80.25 170 ASP A C 1
ATOM 1329 O O . ASP A 1 170 ? -4.921 14.910 -5.487 1.00 80.25 170 ASP A O 1
ATOM 1333 N N . GLY A 1 171 ? -3.139 16.227 -5.242 1.00 80.56 171 GLY A N 1
ATOM 1334 C CA . GLY A 1 171 ? -2.588 15.526 -4.078 1.00 80.56 171 GLY A CA 1
ATOM 1335 C C . GLY A 1 171 ? -1.815 14.236 -4.371 1.00 80.56 171 GLY A C 1
ATOM 1336 O O . GLY A 1 171 ? -1.291 13.624 -3.443 1.00 80.56 171 GLY A O 1
ATOM 1337 N N . TYR A 1 172 ? -1.676 13.824 -5.633 1.00 80.62 172 TYR A N 1
ATOM 1338 C CA . TYR A 1 172 ? -0.818 12.697 -6.013 1.00 80.62 172 TYR A CA 1
ATOM 1339 C C . TYR A 1 172 ? 0.588 13.159 -6.429 1.00 80.62 172 TYR A C 1
ATOM 1341 O O . TYR A 1 172 ? 0.748 14.233 -7.019 1.00 80.62 172 TYR A O 1
ATOM 1349 N N . PRO A 1 173 ? 1.638 12.357 -6.185 1.00 83.31 173 PRO A N 1
ATOM 1350 C CA . PRO A 1 173 ? 2.934 12.623 -6.790 1.00 83.31 173 PRO A CA 1
ATOM 1351 C C . PRO A 1 173 ? 2.913 12.491 -8.324 1.00 83.31 173 PRO A C 1
ATOM 1353 O O . PRO A 1 173 ? 2.220 11.622 -8.858 1.00 83.31 173 PRO A O 1
ATOM 1356 N N . PRO A 1 174 ? 3.727 13.268 -9.060 1.00 84.81 174 PRO A N 1
ATOM 1357 C CA . PRO A 1 174 ? 3.739 13.272 -10.527 1.00 84.81 174 PRO A CA 1
ATOM 1358 C C . PRO A 1 174 ? 3.956 11.902 -11.188 1.00 84.81 174 PRO A C 1
ATOM 1360 O O . PRO A 1 174 ? 3.411 11.622 -12.256 1.00 84.81 174 PRO A O 1
ATOM 1363 N N . TYR A 1 175 ? 4.746 11.024 -10.563 1.00 83.81 175 TYR A N 1
ATOM 1364 C CA . TYR A 1 175 ? 5.012 9.683 -11.096 1.00 83.81 175 TYR A CA 1
ATOM 1365 C C . TYR A 1 175 ? 3.774 8.778 -11.048 1.00 83.81 175 TYR A C 1
ATOM 1367 O O . TYR A 1 175 ? 3.618 7.907 -11.900 1.00 83.81 175 TYR A O 1
ATOM 1375 N N . VAL A 1 176 ? 2.888 9.004 -10.078 1.00 84.56 176 VAL A N 1
ATOM 1376 C CA . VAL A 1 176 ? 1.642 8.254 -9.901 1.00 84.56 176 VAL A CA 1
ATOM 1377 C C . VAL A 1 176 ? 0.657 8.625 -10.988 1.00 84.56 176 VAL A C 1
ATOM 1379 O O . VAL A 1 176 ? 0.134 7.740 -11.654 1.00 84.56 176 VAL A O 1
ATOM 1382 N N . ASP A 1 177 ? 0.474 9.928 -11.216 1.00 85.06 177 ASP A N 1
ATOM 1383 C CA . ASP A 1 177 ? -0.335 10.450 -12.322 1.00 85.06 177 ASP A CA 1
ATOM 1384 C C . ASP A 1 177 ? 0.123 9.866 -13.654 1.00 85.06 177 ASP A C 1
ATOM 1386 O O . ASP A 1 177 ? -0.650 9.291 -14.416 1.00 85.06 177 ASP A O 1
ATOM 1390 N N . THR A 1 178 ? 1.434 9.941 -13.894 1.00 87.56 178 THR A N 1
ATOM 1391 C CA . THR A 1 178 ? 2.046 9.419 -15.113 1.00 87.56 178 THR A CA 1
ATOM 1392 C C . THR A 1 178 ? 1.804 7.916 -15.240 1.00 87.56 178 THR A C 1
ATOM 1394 O O . THR A 1 178 ? 1.417 7.449 -16.308 1.00 87.56 178 THR A O 1
ATOM 1397 N N . GLY A 1 179 ? 1.965 7.160 -14.150 1.00 86.56 179 GLY A N 1
ATOM 1398 C CA . GLY A 1 179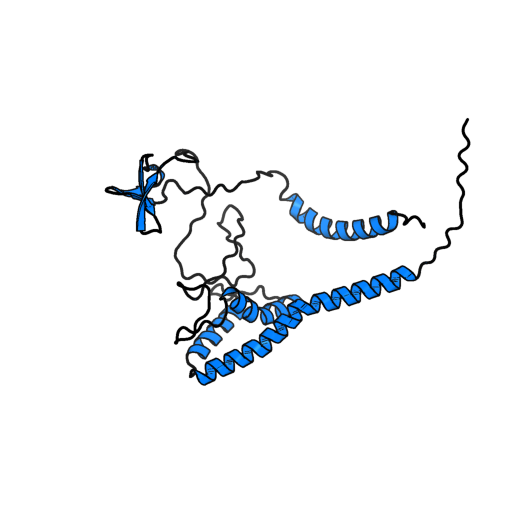 ? 1.673 5.730 -14.107 1.00 86.56 179 GLY A CA 1
ATOM 1399 C C . GLY A 1 179 ? 0.213 5.415 -14.442 1.00 86.56 179 GLY A C 1
ATOM 1400 O O . GLY A 1 179 ? -0.040 4.576 -15.302 1.00 86.56 179 GLY A O 1
ATOM 1401 N N . MET A 1 180 ? -0.746 6.123 -13.840 1.00 85.44 180 MET A N 1
ATOM 1402 C CA . MET A 1 180 ? -2.179 5.947 -14.117 1.00 85.44 180 MET A CA 1
ATOM 1403 C C . MET A 1 180 ? -2.536 6.290 -15.568 1.00 85.44 180 MET A C 1
ATOM 1405 O O . MET A 1 180 ? -3.308 5.572 -16.202 1.00 85.44 180 MET A O 1
ATOM 1409 N N . ARG A 1 181 ? -1.940 7.342 -16.141 1.00 89.06 181 ARG A N 1
ATOM 1410 C CA . ARG A 1 181 ? -2.122 7.694 -17.560 1.00 89.06 181 ARG A CA 1
ATOM 1411 C C . ARG A 1 181 ? -1.552 6.631 -18.496 1.00 89.06 181 ARG A C 1
ATOM 1413 O O . ARG A 1 181 ? -2.179 6.302 -19.496 1.00 89.06 181 ARG A O 1
ATOM 1420 N N . ILE A 1 182 ? -0.384 6.072 -18.173 1.00 89.12 182 ILE A N 1
ATOM 1421 C CA . ILE A 1 182 ? 0.219 4.984 -18.955 1.00 89.12 182 ILE A CA 1
ATOM 1422 C C . ILE A 1 182 ? -0.646 3.724 -18.878 1.00 89.12 182 ILE A C 1
ATOM 1424 O O . ILE A 1 182 ? -0.866 3.095 -19.907 1.00 89.12 182 ILE A O 1
ATOM 1428 N N . LEU A 1 183 ? -1.157 3.370 -17.694 1.00 86.69 183 LEU A N 1
ATOM 1429 C CA . LEU A 1 183 ? -2.029 2.205 -17.515 1.00 86.69 183 LEU A CA 1
ATOM 1430 C C . LEU A 1 183 ? -3.348 2.366 -18.277 1.00 86.69 183 LEU A C 1
ATOM 1432 O O . LEU A 1 183 ? -3.703 1.495 -19.064 1.00 86.69 183 LEU A O 1
ATOM 1436 N N . THR A 1 184 ? -4.018 3.512 -18.139 1.00 87.62 184 THR A N 1
ATOM 1437 C CA . THR A 1 184 ? -5.272 3.782 -18.867 1.00 87.62 184 THR A CA 1
ATOM 1438 C C . THR A 1 184 ? -5.075 3.836 -20.384 1.00 87.62 184 THR A C 1
ATOM 1440 O O . THR A 1 184 ? -5.958 3.420 -21.130 1.00 87.62 184 THR A O 1
ATOM 1443 N N . TRP A 1 185 ? -3.914 4.297 -20.862 1.00 94.94 185 TRP A N 1
ATOM 1444 C CA . TRP A 1 185 ? -3.533 4.196 -22.273 1.00 94.94 185 TRP A CA 1
ATOM 1445 C C . TRP A 1 185 ? -3.255 2.745 -22.703 1.00 94.94 185 TRP A C 1
ATOM 1447 O O . TRP A 1 185 ? -3.711 2.324 -23.766 1.00 94.94 185 TRP A O 1
ATOM 1457 N N . ALA A 1 186 ? -2.544 1.963 -21.887 1.00 89.31 186 ALA A N 1
ATOM 1458 C CA . ALA A 1 186 ? -2.214 0.569 -22.182 1.00 89.31 186 ALA A CA 1
ATOM 1459 C C . ALA A 1 186 ? -3.463 -0.326 -22.257 1.00 89.31 186 ALA A C 1
ATOM 1461 O O . ALA A 1 186 ? -3.526 -1.213 -23.110 1.00 89.31 186 ALA A O 1
ATOM 1462 N N . ASP A 1 187 ? -4.482 -0.050 -21.440 1.00 87.69 187 ASP A N 1
ATOM 1463 C CA . ASP A 1 187 ? -5.763 -0.768 -21.452 1.00 87.69 187 ASP A CA 1
ATOM 1464 C C . ASP A 1 187 ? -6.512 -0.641 -22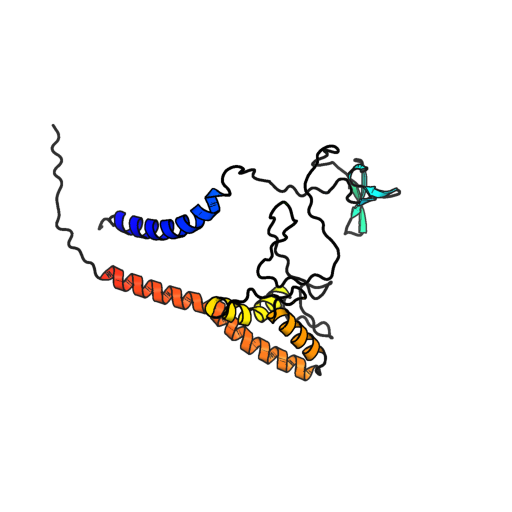.789 1.00 87.69 187 ASP A C 1
ATOM 1466 O O . ASP A 1 187 ? -7.305 -1.514 -23.142 1.00 87.69 187 ASP A O 1
ATOM 1470 N N . GLN A 1 188 ? -6.231 0.406 -23.573 1.00 93.56 188 GLN A N 1
ATOM 1471 C CA . GLN A 1 188 ? -6.835 0.624 -24.893 1.00 93.56 188 GLN A CA 1
ATOM 1472 C C . GLN A 1 188 ? -6.123 -0.142 -26.023 1.00 93.56 188 GLN A C 1
ATOM 1474 O O . GLN A 1 188 ? -6.606 -0.159 -27.157 1.00 93.56 188 GLN A O 1
ATOM 1479 N N . LEU A 1 189 ? -4.971 -0.768 -25.754 1.00 92.56 189 LEU A N 1
ATOM 1480 C CA . LEU A 1 189 ? -4.201 -1.512 -26.753 1.00 92.56 189 LEU A CA 1
ATOM 1481 C C . LEU A 1 189 ? -4.778 -2.921 -26.989 1.00 92.56 189 LEU A C 1
ATOM 1483 O O . LEU A 1 189 ? -5.319 -3.528 -26.066 1.00 92.56 189 LEU A O 1
ATOM 1487 N N . PRO A 1 190 ? -4.621 -3.505 -28.196 1.00 93.88 190 PRO A N 1
ATOM 1488 C CA . PRO A 1 190 ? -4.997 -4.898 -28.428 1.00 93.88 190 PRO A CA 1
ATOM 1489 C C . PRO A 1 190 ? -4.167 -5.844 -27.547 1.00 93.88 190 PRO A C 1
ATOM 1491 O O . PRO A 1 190 ? -3.007 -5.561 -27.246 1.00 93.88 190 PRO A O 1
ATOM 1494 N N . LEU A 1 191 ? -4.723 -7.014 -27.206 1.00 88.88 191 LEU A N 1
ATOM 1495 C CA . LEU A 1 191 ? -4.108 -7.986 -26.286 1.00 88.88 191 LEU A CA 1
ATOM 1496 C C . LEU A 1 191 ? -2.637 -8.297 -26.617 1.00 88.88 191 LEU A C 1
ATOM 1498 O O . LEU A 1 191 ? -1.793 -8.336 -25.727 1.00 88.88 191 LEU A O 1
ATOM 1502 N N . VAL A 1 192 ? -2.309 -8.476 -27.901 1.00 93.75 192 VAL A N 1
ATOM 1503 C CA . VAL A 1 192 ? -0.930 -8.755 -28.339 1.00 93.75 192 VAL A CA 1
ATOM 1504 C C . VAL A 1 192 ? 0.017 -7.613 -27.959 1.00 93.75 192 VAL A C 1
ATOM 1506 O O . VAL A 1 192 ? 1.113 -7.863 -27.464 1.00 93.75 192 VAL A O 1
ATOM 1509 N N . ALA A 1 193 ? -0.408 -6.361 -28.138 1.00 94.38 193 ALA A N 1
ATOM 1510 C CA . ALA A 1 193 ? 0.390 -5.199 -27.767 1.00 94.38 193 ALA A CA 1
ATOM 1511 C C . ALA A 1 193 ? 0.519 -5.061 -26.242 1.00 94.38 193 ALA A C 1
ATOM 1513 O O . ALA A 1 193 ? 1.609 -4.747 -25.772 1.00 94.38 193 ALA A O 1
ATOM 1514 N N . GLN A 1 194 ? -0.531 -5.369 -25.469 1.00 91.06 194 GLN A N 1
ATOM 1515 C CA . GLN A 1 194 ? -0.455 -5.403 -24.002 1.00 91.06 194 GLN A CA 1
ATOM 1516 C C . GLN A 1 194 ? 0.568 -6.436 -23.506 1.00 91.06 194 GLN A C 1
ATOM 1518 O O . GLN A 1 194 ? 1.392 -6.124 -22.651 1.00 91.06 194 GLN A O 1
ATOM 1523 N N . VAL A 1 195 ? 0.566 -7.647 -24.076 1.00 91.44 195 VAL A N 1
ATOM 1524 C CA . VAL A 1 195 ? 1.518 -8.713 -23.714 1.00 91.44 195 VAL A CA 1
ATOM 1525 C C . VAL A 1 195 ? 2.954 -8.321 -24.066 1.00 91.44 195 VAL A C 1
ATOM 1527 O O . VAL A 1 195 ? 3.857 -8.510 -23.251 1.00 91.44 195 VAL A O 1
ATOM 1530 N N . VAL A 1 196 ? 3.177 -7.737 -25.248 1.00 95.50 196 VAL A N 1
ATOM 1531 C CA . VAL A 1 196 ? 4.504 -7.241 -25.651 1.00 95.50 196 VAL A CA 1
ATOM 1532 C C . VAL A 1 196 ? 4.969 -6.114 -24.726 1.00 95.50 196 VAL A C 1
ATOM 1534 O O . VAL A 1 196 ? 6.107 -6.143 -24.255 1.00 95.50 196 VAL A O 1
ATOM 1537 N N . LEU A 1 197 ? 4.094 -5.153 -24.419 1.00 94.12 197 LEU A N 1
ATOM 1538 C CA . LEU A 1 197 ? 4.394 -4.042 -23.518 1.00 94.12 197 LEU A CA 1
ATOM 1539 C C . LEU A 1 197 ? 4.723 -4.538 -22.104 1.00 94.12 197 LEU A C 1
ATOM 1541 O O . LEU A 1 197 ? 5.718 -4.101 -21.529 1.00 94.12 197 LEU A O 1
ATOM 1545 N N . LEU A 1 198 ? 3.947 -5.489 -21.572 1.00 91.44 198 LEU A N 1
ATOM 1546 C CA . LEU A 1 198 ? 4.220 -6.121 -20.282 1.00 91.44 198 LEU A CA 1
ATOM 1547 C C . LEU A 1 198 ? 5.568 -6.847 -20.300 1.00 91.44 198 LEU A C 1
ATOM 1549 O O . LEU A 1 198 ? 6.352 -6.680 -19.373 1.00 91.44 198 LEU A O 1
ATOM 1553 N N . GLY A 1 199 ? 5.875 -7.610 -21.352 1.00 95.12 199 GLY A N 1
ATOM 1554 C CA . GLY A 1 199 ? 7.161 -8.297 -21.491 1.00 95.12 199 GLY A CA 1
ATOM 1555 C C . GLY A 1 199 ? 8.352 -7.332 -21.482 1.00 95.12 199 GLY A C 1
ATOM 1556 O O . GLY A 1 199 ? 9.336 -7.567 -20.781 1.00 95.12 199 GLY A O 1
ATOM 1557 N N . LEU A 1 200 ? 8.242 -6.209 -22.199 1.00 95.81 200 LEU A N 1
ATOM 1558 C CA . LEU A 1 200 ? 9.257 -5.151 -22.191 1.00 95.81 200 LEU A CA 1
ATOM 1559 C C . LEU A 1 200 ? 9.370 -4.472 -20.819 1.00 95.81 200 LEU A C 1
ATOM 1561 O O . LEU A 1 200 ? 10.483 -4.254 -20.338 1.00 95.81 200 LEU A O 1
ATOM 1565 N N . ALA A 1 201 ? 8.244 -4.177 -20.165 1.00 93.19 201 ALA A N 1
ATOM 1566 C CA . ALA A 1 201 ? 8.220 -3.587 -18.829 1.00 93.19 201 ALA A CA 1
ATOM 1567 C C . ALA A 1 201 ? 8.853 -4.521 -17.786 1.00 93.19 201 ALA A C 1
ATOM 1569 O O . ALA A 1 201 ? 9.703 -4.083 -17.014 1.00 93.19 201 ALA A O 1
ATOM 1570 N N . LEU A 1 202 ? 8.513 -5.814 -17.804 1.00 93.62 202 LEU A N 1
ATOM 1571 C CA . LEU A 1 202 ? 9.115 -6.837 -16.946 1.00 93.62 202 LEU A CA 1
ATOM 1572 C C . LEU A 1 202 ? 10.626 -6.940 -17.165 1.00 93.62 202 LEU A C 1
ATOM 1574 O O . LEU A 1 202 ? 11.371 -7.061 -16.196 1.00 93.62 202 LEU A O 1
ATOM 1578 N N . LEU A 1 203 ? 11.094 -6.859 -18.413 1.00 95.19 203 LEU A N 1
ATOM 1579 C CA . LEU A 1 203 ? 12.521 -6.902 -18.725 1.00 95.19 203 LEU A CA 1
ATOM 1580 C C . LEU A 1 203 ? 13.250 -5.668 -18.177 1.00 95.19 203 LEU A C 1
ATOM 1582 O O . LEU A 1 203 ? 14.239 -5.806 -17.460 1.00 95.19 203 LEU A O 1
ATOM 1586 N N . ILE A 1 204 ? 12.752 -4.464 -18.463 1.00 93.94 204 ILE A N 1
ATOM 1587 C CA . ILE A 1 204 ? 13.400 -3.211 -18.047 1.00 93.94 204 ILE A CA 1
ATOM 1588 C C . ILE A 1 204 ? 13.332 -3.048 -16.524 1.00 93.94 204 ILE A C 1
ATOM 1590 O O . ILE A 1 204 ? 14.357 -2.859 -15.865 1.00 93.94 204 ILE A O 1
ATOM 1594 N N . PHE A 1 205 ? 12.136 -3.141 -15.942 1.00 94.31 205 PHE A N 1
ATOM 1595 C CA . PHE A 1 205 ? 11.933 -2.949 -14.506 1.00 94.31 205 PHE A CA 1
ATOM 1596 C C . PHE A 1 205 ? 12.482 -4.118 -13.694 1.00 94.31 205 PHE A C 1
ATOM 1598 O O . PHE A 1 205 ? 13.000 -3.901 -12.602 1.00 94.31 205 PHE A O 1
ATOM 1605 N N . GLY A 1 206 ? 12.459 -5.335 -14.240 1.00 93.00 206 GLY A N 1
ATOM 1606 C CA . GLY A 1 206 ? 13.086 -6.505 -13.632 1.00 93.00 206 GLY A CA 1
ATOM 1607 C C . GLY A 1 206 ? 14.596 -6.344 -13.519 1.00 93.00 206 GLY A C 1
ATOM 1608 O O . GLY A 1 206 ? 15.145 -6.562 -12.442 1.00 93.00 206 GLY A O 1
ATOM 1609 N N . ILE A 1 207 ? 15.274 -5.871 -14.572 1.00 92.31 207 ILE A N 1
ATOM 1610 C CA . ILE A 1 207 ? 16.713 -5.566 -14.505 1.00 92.31 207 ILE A CA 1
ATOM 1611 C C . ILE A 1 207 ? 16.984 -4.495 -13.444 1.00 92.31 207 ILE A C 1
ATOM 1613 O O . ILE A 1 207 ? 17.860 -4.687 -12.601 1.00 92.31 207 ILE A O 1
ATOM 1617 N N . LEU A 1 208 ? 16.215 -3.401 -13.427 1.00 91.12 208 LEU A N 1
ATOM 1618 C CA . LEU A 1 208 ? 16.365 -2.361 -12.404 1.00 91.12 208 LEU A CA 1
ATOM 1619 C C . LEU A 1 208 ? 16.118 -2.903 -10.990 1.00 91.12 208 LEU A C 1
ATOM 1621 O O . LEU A 1 208 ? 16.825 -2.521 -10.062 1.00 91.12 208 LEU A O 1
ATOM 1625 N N . ARG A 1 209 ? 15.170 -3.831 -10.822 1.00 90.81 209 ARG A N 1
ATOM 1626 C CA . ARG A 1 209 ? 14.849 -4.456 -9.531 1.00 90.81 209 ARG A CA 1
ATOM 1627 C C . ARG A 1 209 ? 15.968 -5.369 -9.065 1.00 90.81 209 ARG A C 1
ATOM 1629 O O . ARG A 1 209 ? 16.313 -5.350 -7.887 1.00 90.81 209 ARG A O 1
ATOM 1636 N N . MET A 1 210 ? 16.572 -6.121 -9.980 1.00 89.62 210 MET A N 1
ATOM 1637 C CA . MET A 1 210 ? 17.754 -6.930 -9.689 1.00 89.62 210 MET A CA 1
ATOM 1638 C C . MET A 1 210 ? 18.946 -6.038 -9.324 1.00 89.62 210 MET A C 1
ATOM 1640 O O . MET A 1 210 ? 19.637 -6.313 -8.348 1.00 89.62 210 MET A O 1
ATOM 1644 N N . LEU A 1 211 ? 19.164 -4.932 -10.037 1.00 88.00 211 LEU A N 1
ATOM 1645 C CA . LEU A 1 211 ? 20.201 -3.961 -9.678 1.00 88.00 211 LEU A CA 1
ATOM 1646 C C . LEU A 1 211 ? 19.934 -3.311 -8.313 1.00 88.00 211 LEU A C 1
ATOM 1648 O O . LEU A 1 211 ? 20.871 -3.118 -7.548 1.00 88.00 211 LEU A O 1
ATOM 1652 N N . GLU A 1 212 ? 18.678 -3.023 -7.970 1.00 85.75 212 GLU A N 1
ATOM 1653 C CA . GLU A 1 212 ? 18.286 -2.504 -6.654 1.00 85.75 212 GLU A CA 1
ATOM 1654 C C . GLU A 1 212 ? 18.585 -3.521 -5.537 1.00 85.75 212 GLU A C 1
ATOM 1656 O O . GLU A 1 212 ? 19.213 -3.174 -4.540 1.00 85.75 212 GLU A O 1
ATOM 1661 N N . LEU A 1 213 ? 18.183 -4.784 -5.710 1.00 85.25 213 LEU A N 1
ATOM 1662 C CA . LEU A 1 213 ? 18.371 -5.850 -4.716 1.00 85.25 213 LEU A CA 1
ATOM 1663 C C . LEU A 1 213 ? 19.841 -6.247 -4.536 1.00 85.25 213 LEU A C 1
ATOM 1665 O O . LEU A 1 213 ? 20.311 -6.401 -3.409 1.00 85.25 213 LEU A O 1
ATOM 1669 N N . TYR A 1 214 ? 20.574 -6.414 -5.635 1.00 87.06 214 TYR A N 1
ATOM 1670 C CA . TYR A 1 214 ? 21.936 -6.952 -5.613 1.00 87.06 214 TYR A CA 1
ATOM 1671 C C . TYR A 1 214 ? 23.023 -5.871 -5.671 1.00 87.06 214 TYR A C 1
ATOM 1673 O O . TYR A 1 214 ? 24.161 -6.124 -5.270 1.00 87.06 214 TYR A O 1
ATOM 1681 N N . GLY A 1 215 ? 22.698 -4.652 -6.107 1.00 82.12 215 GLY A N 1
ATOM 1682 C CA . GLY A 1 215 ? 23.650 -3.542 -6.200 1.00 82.12 215 GLY A CA 1
ATOM 1683 C C . GLY A 1 215 ? 24.219 -3.130 -4.843 1.00 82.12 215 GLY A C 1
ATOM 1684 O O . GLY A 1 215 ? 25.427 -2.930 -4.716 1.00 82.12 215 GLY A O 1
ATOM 1685 N N . TRP A 1 216 ? 23.393 -3.104 -3.792 1.00 75.69 216 TRP A N 1
ATOM 1686 C CA . TRP A 1 216 ? 23.862 -2.822 -2.430 1.00 75.69 216 TRP A CA 1
ATOM 1687 C C . TRP A 1 216 ? 24.799 -3.903 -1.893 1.00 75.69 216 TRP A C 1
ATOM 1689 O O . TRP A 1 216 ? 25.793 -3.585 -1.240 1.00 75.69 216 TRP A O 1
ATOM 1699 N N . ALA A 1 217 ? 24.542 -5.173 -2.210 1.00 76.56 217 ALA A N 1
ATOM 1700 C CA . ALA A 1 217 ? 25.423 -6.267 -1.816 1.00 76.56 217 ALA A CA 1
ATOM 1701 C C . ALA A 1 217 ? 26.815 -6.121 -2.454 1.00 76.56 217 ALA A C 1
ATOM 1703 O O . ALA A 1 217 ? 27.824 -6.291 -1.770 1.00 76.56 217 ALA A O 1
ATOM 1704 N N . ALA A 1 218 ? 26.887 -5.723 -3.729 1.00 77.75 218 ALA A N 1
ATOM 1705 C CA . ALA A 1 218 ? 28.157 -5.455 -4.400 1.00 77.75 218 ALA A CA 1
ATOM 1706 C C . ALA A 1 218 ? 28.932 -4.302 -3.735 1.00 77.75 218 ALA A C 1
ATOM 1708 O O . ALA A 1 218 ? 30.132 -4.432 -3.481 1.00 77.75 218 ALA A O 1
ATOM 1709 N N . VAL A 1 219 ? 28.249 -3.208 -3.375 1.00 79.81 219 VAL A N 1
ATOM 1710 C CA . VAL A 1 219 ? 28.859 -2.083 -2.643 1.00 79.81 219 VAL A CA 1
ATOM 1711 C C . VAL A 1 219 ? 29.386 -2.534 -1.279 1.00 79.81 219 VAL A C 1
ATOM 1713 O O . VAL A 1 219 ? 30.530 -2.237 -0.936 1.00 79.81 219 VAL A O 1
ATOM 1716 N N . LEU A 1 220 ? 28.605 -3.304 -0.516 1.00 80.94 220 LEU A N 1
ATOM 1717 C CA . LEU A 1 220 ? 29.022 -3.820 0.791 1.00 80.94 220 LEU A CA 1
ATOM 1718 C C . LEU A 1 220 ? 30.233 -4.757 0.692 1.00 80.94 220 LEU A C 1
ATOM 1720 O O . LEU A 1 220 ? 31.141 -4.659 1.515 1.00 80.94 220 LEU A O 1
ATOM 1724 N N . VAL A 1 221 ? 30.298 -5.616 -0.330 1.00 83.44 221 VAL A N 1
ATOM 1725 C CA . VAL A 1 221 ? 31.456 -6.495 -0.574 1.00 83.44 221 VAL A CA 1
ATOM 1726 C C . VAL A 1 221 ? 32.712 -5.682 -0.891 1.00 83.44 221 VAL A C 1
ATOM 1728 O O . VAL A 1 221 ? 33.784 -5.985 -0.361 1.00 83.44 221 VAL A O 1
ATOM 1731 N N . VAL A 1 222 ? 32.601 -4.632 -1.711 1.00 87.19 222 VAL A N 1
ATOM 1732 C CA . VAL A 1 222 ? 33.728 -3.737 -2.022 1.00 87.19 222 VAL A CA 1
ATOM 1733 C C . VAL A 1 222 ? 34.200 -3.004 -0.767 1.00 87.19 222 VAL A C 1
ATOM 1735 O O . VAL A 1 222 ? 35.395 -3.015 -0.471 1.00 87.19 222 VAL A O 1
ATOM 1738 N N . LEU A 1 223 ? 33.279 -2.426 0.010 1.00 86.88 223 LEU A N 1
ATOM 1739 C CA . LEU A 1 223 ? 33.605 -1.732 1.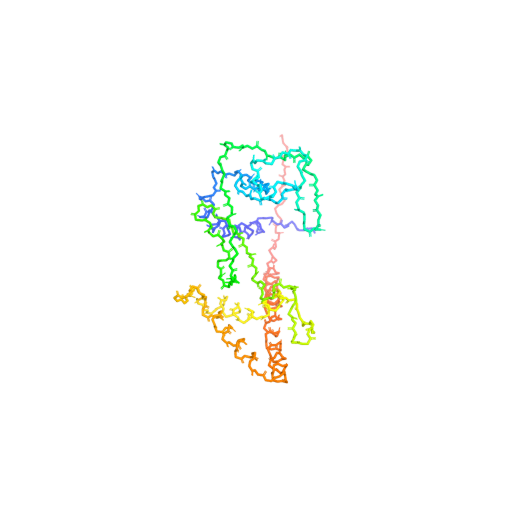259 1.00 86.88 223 LEU A CA 1
ATOM 1740 C C . LEU A 1 223 ? 34.259 -2.669 2.282 1.00 86.88 223 LEU A C 1
ATOM 1742 O O . LEU A 1 223 ? 35.263 -2.303 2.894 1.00 86.88 223 LEU A O 1
ATOM 1746 N N . TRP A 1 224 ? 33.746 -3.894 2.424 1.00 91.00 224 TRP A N 1
ATOM 1747 C CA . TRP A 1 224 ? 34.340 -4.918 3.281 1.00 91.00 224 TRP A CA 1
ATOM 1748 C C . TRP A 1 224 ? 35.764 -5.277 2.837 1.00 91.00 224 TRP A C 1
ATOM 1750 O O . TRP A 1 224 ? 36.670 -5.323 3.670 1.00 91.00 224 TRP A O 1
ATOM 1760 N N . ARG A 1 225 ? 36.002 -5.446 1.528 1.00 90.00 225 ARG A N 1
ATOM 1761 C CA . ARG A 1 225 ? 37.348 -5.686 0.976 1.00 90.00 225 ARG A CA 1
ATOM 1762 C C . ARG A 1 225 ? 38.305 -4.533 1.269 1.00 90.00 225 ARG A C 1
ATOM 1764 O O . ARG A 1 225 ? 39.429 -4.780 1.694 1.00 90.00 225 ARG A O 1
ATOM 1771 N N . VAL A 1 226 ? 37.873 -3.287 1.070 1.00 92.50 226 VAL A N 1
ATOM 1772 C CA . VAL A 1 226 ? 38.693 -2.095 1.351 1.00 92.50 226 VAL A CA 1
ATOM 1773 C C . VAL A 1 226 ? 39.037 -2.011 2.841 1.00 92.50 226 VAL A C 1
ATOM 1775 O O . VAL A 1 226 ? 40.191 -1.765 3.191 1.00 92.50 226 VAL A O 1
ATOM 1778 N N . ALA A 1 227 ? 38.076 -2.274 3.731 1.00 89.38 227 ALA A N 1
ATOM 1779 C CA . ALA A 1 227 ? 38.311 -2.303 5.173 1.00 89.38 227 ALA A CA 1
ATOM 1780 C C . ALA A 1 227 ? 39.277 -3.428 5.589 1.00 89.38 227 ALA A C 1
ATOM 1782 O O . ALA A 1 227 ? 40.179 -3.191 6.393 1.00 89.38 227 ALA A O 1
ATOM 1783 N N . TYR A 1 228 ? 39.132 -4.627 5.013 1.00 92.94 228 TYR A N 1
ATOM 1784 C CA . TYR A 1 228 ? 40.018 -5.766 5.269 1.00 92.94 228 TYR A CA 1
ATOM 1785 C C . TYR A 1 228 ? 41.467 -5.468 4.857 1.00 92.94 228 TYR A C 1
ATOM 1787 O O . TYR A 1 228 ? 42.388 -5.665 5.650 1.00 92.94 228 TYR A O 1
ATOM 1795 N N . LEU A 1 229 ? 41.665 -4.926 3.650 1.00 90.06 229 LEU A N 1
ATOM 1796 C CA . LEU A 1 229 ? 42.994 -4.584 3.133 1.00 90.06 229 LEU A CA 1
ATOM 1797 C C . LEU A 1 229 ? 43.645 -3.427 3.907 1.00 90.06 229 LEU A C 1
ATOM 1799 O O . LEU A 1 229 ? 44.847 -3.455 4.167 1.00 90.06 229 LEU A O 1
ATOM 1803 N N . ASN A 1 230 ? 42.865 -2.434 4.341 1.00 88.44 230 ASN A N 1
ATOM 1804 C CA . ASN A 1 230 ? 43.391 -1.342 5.162 1.00 88.44 230 ASN A CA 1
ATOM 1805 C C . ASN A 1 230 ? 43.715 -1.798 6.596 1.00 88.44 230 ASN A C 1
ATOM 1807 O O . ASN A 1 230 ? 44.708 -1.350 7.171 1.00 88.44 230 ASN A O 1
ATOM 1811 N N . GLY A 1 231 ? 42.938 -2.730 7.158 1.00 83.25 231 GLY A N 1
ATOM 1812 C CA . GLY A 1 231 ? 43.160 -3.296 8.491 1.00 83.25 231 GLY A CA 1
ATOM 1813 C C . GLY A 1 231 ? 44.396 -4.197 8.598 1.00 83.25 231 GLY A C 1
ATOM 1814 O O . GLY A 1 231 ? 44.984 -4.295 9.675 1.00 83.25 231 GLY A O 1
ATOM 1815 N N . SER A 1 232 ? 44.843 -4.813 7.498 1.00 74.75 232 SER A N 1
ATOM 1816 C CA . SER A 1 232 ? 46.016 -5.699 7.501 1.00 74.75 232 SER A CA 1
ATOM 1817 C C . SER A 1 232 ? 47.364 -4.966 7.475 1.00 74.75 232 SER A C 1
ATOM 1819 O O . SER A 1 232 ? 48.404 -5.605 7.610 1.00 74.75 232 SER A O 1
ATOM 1821 N N . SER A 1 233 ? 47.381 -3.638 7.316 1.00 73.81 233 SER A N 1
ATOM 1822 C CA . SER A 1 233 ? 48.619 -2.863 7.130 1.00 73.81 233 SER A CA 1
ATOM 1823 C C . SER A 1 233 ? 49.285 -2.365 8.420 1.00 73.81 233 SER A C 1
ATOM 1825 O O . SER A 1 233 ? 50.330 -1.721 8.350 1.00 73.81 233 SER A O 1
ATOM 1827 N N . ASN A 1 234 ? 48.756 -2.682 9.610 1.00 64.31 234 ASN A N 1
ATOM 1828 C CA . ASN A 1 234 ? 49.346 -2.229 10.877 1.00 64.31 234 ASN A CA 1
ATOM 1829 C C . ASN A 1 234 ? 49.895 -3.385 11.740 1.00 64.31 234 ASN A C 1
ATOM 1831 O O . ASN A 1 234 ? 49.326 -3.693 12.792 1.00 64.31 234 ASN A O 1
ATOM 1835 N N . PRO A 1 235 ? 51.031 -4.009 11.368 1.00 63.72 235 PRO A N 1
ATOM 1836 C CA . PRO A 1 235 ? 51.791 -4.856 12.274 1.00 63.72 235 PRO A CA 1
ATOM 1837 C C . PRO A 1 235 ? 52.530 -3.967 13.289 1.00 63.72 235 PRO A C 1
ATOM 1839 O O . PRO A 1 235 ? 53.757 -3.860 13.281 1.00 63.72 235 PRO A O 1
ATOM 1842 N N . ARG A 1 236 ? 51.802 -3.301 14.198 1.00 65.25 236 ARG A N 1
ATOM 1843 C CA . ARG A 1 236 ? 52.421 -2.667 15.371 1.00 65.25 236 ARG A CA 1
ATOM 1844 C C . ARG A 1 236 ? 52.844 -3.751 16.354 1.00 65.25 236 ARG A C 1
ATOM 1846 O O . ARG A 1 236 ? 52.125 -4.124 17.274 1.00 65.25 236 ARG A O 1
ATOM 1853 N N . ARG A 1 237 ? 54.045 -4.261 16.078 1.00 60.53 237 ARG A N 1
ATOM 1854 C CA . ARG A 1 237 ? 55.114 -4.633 17.009 1.00 60.53 237 ARG A CA 1
ATOM 1855 C C . ARG A 1 237 ? 54.716 -4.390 18.472 1.00 60.53 237 ARG A C 1
ATOM 1857 O O . ARG A 1 237 ? 54.895 -3.304 19.015 1.00 60.53 237 ARG A O 1
ATOM 1864 N N . SER A 1 238 ? 54.166 -5.430 19.092 1.00 60.44 238 SER A N 1
ATOM 1865 C CA . SER A 1 238 ? 54.018 -5.551 20.541 1.00 60.44 238 SER A CA 1
ATOM 1866 C C . SER A 1 238 ? 55.420 -5.650 21.153 1.00 60.44 238 SER A C 1
ATOM 1868 O O . SER A 1 238 ? 55.914 -6.747 21.414 1.00 60.44 238 SER A O 1
ATOM 1870 N N . SER A 1 239 ? 56.090 -4.515 21.349 1.00 62.34 239 SER A N 1
ATOM 1871 C CA . SER A 1 239 ? 57.242 -4.446 22.248 1.00 62.34 239 SER A CA 1
ATOM 1872 C C . SER A 1 239 ? 56.718 -4.603 23.671 1.00 62.34 239 SER A C 1
ATOM 1874 O O . SER A 1 239 ? 55.981 -3.757 24.174 1.00 62.34 239 SER A O 1
ATOM 1876 N N . GLY A 1 240 ? 57.024 -5.751 24.271 1.00 63.12 240 GLY A N 1
ATOM 1877 C CA . GLY A 1 240 ? 56.536 -6.138 25.583 1.00 63.12 240 GLY A CA 1
ATOM 1878 C C . GLY A 1 240 ? 56.969 -5.168 26.678 1.00 63.12 240 GLY A C 1
ATOM 1879 O O . GLY A 1 240 ? 58.157 -4.975 26.914 1.00 63.12 240 GLY A O 1
ATOM 1880 N N . HIS A 1 241 ? 55.994 -4.649 27.417 1.00 58.25 241 HIS A N 1
ATOM 1881 C CA . HIS A 1 241 ? 56.210 -4.243 28.798 1.00 58.25 241 HIS A CA 1
ATOM 1882 C C . HIS A 1 241 ? 55.552 -5.275 29.709 1.00 58.25 241 HIS A C 1
ATOM 1884 O O . HIS A 1 241 ? 54.347 -5.271 29.952 1.00 58.25 241 HIS A O 1
ATOM 1890 N N . LEU A 1 242 ? 56.393 -6.204 30.165 1.00 61.12 242 LEU A N 1
ATOM 1891 C CA . LEU A 1 242 ? 56.121 -7.143 31.243 1.00 61.12 242 LEU A CA 1
ATOM 1892 C C . LEU A 1 242 ? 55.883 -6.321 32.524 1.00 61.12 242 LEU A C 1
ATOM 1894 O O . LEU A 1 242 ? 56.827 -5.821 33.136 1.00 61.12 242 LEU A O 1
ATOM 1898 N N . CYS A 1 243 ? 54.623 -6.131 32.913 1.00 56.34 243 CYS A N 1
ATOM 1899 C CA . CYS A 1 243 ? 54.285 -5.508 34.188 1.00 56.34 243 CYS A CA 1
ATOM 1900 C C . CYS A 1 243 ? 54.589 -6.516 35.310 1.00 56.34 243 CYS A C 1
ATOM 1902 O O . CYS A 1 243 ? 53.865 -7.495 35.489 1.00 56.34 243 CYS A O 1
ATOM 1904 N N . LYS A 1 244 ? 55.704 -6.321 36.025 1.00 59.53 244 LYS A N 1
ATOM 1905 C CA . LYS A 1 244 ? 56.014 -7.052 37.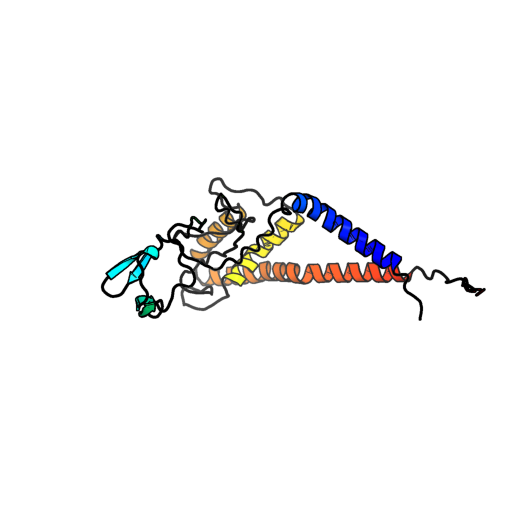261 1.00 59.53 244 LYS A CA 1
ATOM 1906 C C . LYS A 1 244 ? 55.150 -6.485 38.388 1.00 59.53 244 LYS A C 1
ATOM 1908 O O . LYS A 1 244 ? 55.391 -5.371 38.841 1.00 59.53 244 LYS A O 1
ATOM 1913 N N . ILE A 1 245 ? 54.181 -7.268 38.854 1.00 58.00 245 ILE A N 1
ATOM 1914 C CA . ILE A 1 245 ? 53.461 -7.008 40.103 1.00 58.00 245 ILE A CA 1
ATOM 1915 C C . ILE A 1 245 ? 54.399 -7.389 41.253 1.00 58.00 245 ILE A C 1
ATOM 1917 O O . ILE A 1 245 ? 54.806 -8.544 41.370 1.00 58.00 245 ILE A O 1
ATOM 1921 N N . LYS A 1 246 ? 54.775 -6.410 42.078 1.00 56.72 246 LYS A N 1
ATOM 1922 C CA . LYS A 1 246 ? 55.426 -6.634 43.373 1.00 56.72 246 LYS A CA 1
ATOM 1923 C C . LYS A 1 246 ? 54.316 -6.659 44.423 1.00 56.72 246 LYS A C 1
ATOM 1925 O O . LYS A 1 246 ? 53.616 -5.663 44.568 1.00 56.72 246 LYS A O 1
ATOM 1930 N N . MET A 1 247 ? 54.139 -7.791 45.100 1.00 53.88 247 MET A N 1
ATOM 1931 C CA . MET A 1 247 ? 53.317 -7.873 46.307 1.00 53.88 247 MET A CA 1
ATOM 1932 C C . MET A 1 247 ? 54.179 -7.498 47.513 1.00 53.88 247 MET A C 1
ATOM 1934 O O . MET A 1 247 ? 55.298 -8.001 47.644 1.00 53.88 247 MET A O 1
ATOM 1938 N N . ALA A 1 248 ? 53.652 -6.610 48.349 1.00 63.94 248 ALA A N 1
ATOM 1939 C CA . ALA A 1 248 ? 54.051 -6.387 49.730 1.00 63.94 248 ALA A CA 1
ATOM 1940 C C . ALA A 1 248 ? 52.763 -6.255 50.545 1.00 63.94 248 ALA A C 1
ATOM 1942 O O . ALA A 1 248 ? 51.825 -5.617 50.011 1.00 63.94 248 ALA A O 1
#

pLDDT: mean 75.23, std 20.03, range [36.66, 98.5]

Nearest PDB structures (foldseek):
  2lwy-assembly1_A  TM=8.565E-01  e=8.900E-01  Acetivibrio thermocellus ATCC 27405
  3vto-assembly2_Q  TM=1.693E-01  e=7.984E+00  Muvirus mu

Secondary structure (DSSP, 8-state):
-----HHHHHHHHHHHHHHHHHHHHHHHTTS-S------------TT-EEEETTTEEEEGGG--TT-EEE-TTSSEEE----S---TT-----------------S---B--TTT-B----PPPSSTT-SEEE-TT--EEEEHHHHHHHHHHHHHHHHHHT-------TTSS-HHHHHHHHHHHHHTTS-H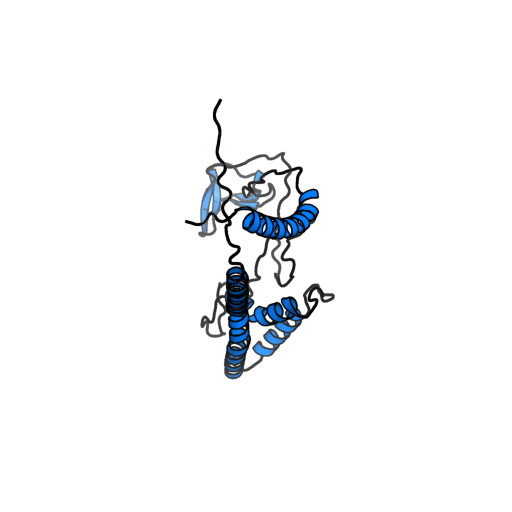HHHHHHHHHHHHHHHHHHHHHHHHHHHHHHHHHHHHHHHHTT-----------PPP-

Solvent-accessible surface area (backbone atoms only — not comparable to full-atom values): 15828 Å² total; per-residue (Å²): 144,75,85,76,66,62,63,61,61,47,50,53,52,48,55,56,44,50,57,56,42,57,60,44,48,72,57,42,77,78,68,77,86,72,90,70,81,74,74,78,68,91,73,80,58,57,80,42,68,46,46,32,73,98,72,40,82,41,36,54,70,76,62,52,76,64,45,28,34,64,46,98,87,76,46,70,46,63,37,84,71,73,96,78,85,62,95,86,64,88,79,93,76,88,85,86,76,97,66,96,64,79,64,70,52,96,68,50,49,44,66,55,93,84,71,76,51,70,53,77,67,77,53,71,91,50,94,88,53,71,48,42,57,49,100,86,64,52,75,75,47,45,49,68,57,50,50,52,42,68,43,32,62,55,51,60,43,43,78,74,77,44,89,73,87,54,62,44,97,87,70,46,30,62,68,55,55,50,48,54,54,50,49,62,55,47,71,73,47,57,70,69,56,41,53,52,50,48,53,52,47,50,52,57,31,45,51,51,40,49,46,61,67,49,46,57,53,54,51,50,52,51,52,50,50,53,51,53,61,62,63,69,72,68,83,75,75,81,76,81,78,83,80,79,83,80,88,130

Radius of gyration: 29.16 Å; Cα contacts (8 Å, |Δi|>4): 157; chains: 1; bounding box: 92×37×78 Å

Organism: NCBI:txid568900

Mean predicted aligned error: 16.32 Å

Foldseek 3Di:
DDDPPCVVVVVVVCVVVVVVVVVVVVVVVVVPDDPPPCPCPPDDDQQDWFQWPPPGTDGNVRDDFQTWTQDPVGDTDGRHDDPDDDNPDDDDDDDDDDDQDADPAPQCWPCPVPDTDRDHDHDDPDPPDQFDADPVRDGDGGPVVVVVLLCLVVCVCCVPPDPQNDADPVGHGPSSVVVVVVVVVLVPDPPVSNVVVVVVSCVVSVVSVCCVVCVVVVVVVVVVVVVVVVVVPDPPDCPDDPDDDDDD

Sequence (248 aa):
MTRITGLTILVVYLLCCAKADAAKANVRRKLHDDDVHVTLVPCFSADTTVQVERQGTTAMKDLLVGDRIWTDQGHYEPVYAFGHYLPHQTAEFLTLTTGLYAPLVPSASFLVQHNSLLVSSYARMVQDSDHAHFQNGVVIMSQHDGIHLLLTPFRALCTNLLRCDQYSPDGYPPYVDTGMRILTWADQLPLVAQVVLLGLALLIFGILRMLELYGWAAVLVVLWRVAYLNGSSNPRRSSGHLCKIKMA